Protein AF-M7NF66-F1 (afdb_monomer_lite)

Structure (mmCIF, N/CA/C/O backbone):
data_AF-M7NF66-F1
#
_entry.id   AF-M7NF66-F1
#
loop_
_atom_site.group_PDB
_atom_site.id
_atom_site.type_symbol
_atom_site.label_atom_id
_atom_site.label_alt_id
_atom_site.label_comp_id
_atom_site.label_asym_id
_atom_site.label_entity_id
_atom_site.label_seq_id
_atom_site.pdbx_PDB_ins_code
_atom_site.Cartn_x
_atom_site.Cartn_y
_atom_site.Cartn_z
_atom_site.occupancy
_atom_site.B_iso_or_equiv
_atom_site.auth_seq_id
_atom_site.auth_comp_id
_atom_site.auth_asym_id
_atom_site.auth_atom_id
_atom_site.pdbx_PDB_model_num
ATOM 1 N N . MET A 1 1 ? 6.502 21.151 -42.563 1.00 39.19 1 MET A N 1
ATOM 2 C CA . MET A 1 1 ? 5.495 22.212 -42.809 1.00 39.19 1 MET A CA 1
ATOM 3 C C . MET A 1 1 ? 4.446 22.170 -41.703 1.00 39.19 1 MET A C 1
ATOM 5 O O . MET A 1 1 ? 3.907 21.103 -41.454 1.00 39.19 1 MET A O 1
ATOM 9 N N . ARG A 1 2 ? 4.183 23.285 -41.003 1.00 44.31 2 ARG A N 1
ATOM 10 C CA . ARG A 1 2 ? 3.124 23.370 -39.978 1.00 44.31 2 ARG A CA 1
ATOM 11 C C . ARG A 1 2 ? 1.821 23.833 -40.642 1.00 44.31 2 ARG A C 1
ATOM 13 O O . ARG A 1 2 ? 1.704 24.994 -41.019 1.00 44.31 2 ARG A O 1
ATOM 20 N N . LEU A 1 3 ? 0.862 22.923 -40.807 1.00 56.25 3 LEU A N 1
ATOM 21 C CA . LEU A 1 3 ? -0.471 23.213 -41.345 1.00 56.25 3 LEU A CA 1
ATOM 22 C C . LEU A 1 3 ? -1.332 23.880 -40.262 1.00 56.25 3 LEU A C 1
ATOM 24 O O . LEU A 1 3 ? -1.888 23.214 -39.393 1.00 56.25 3 LEU A O 1
ATOM 28 N N . ARG A 1 4 ? -1.449 25.210 -40.306 1.00 57.62 4 ARG A N 1
ATOM 29 C CA . ARG A 1 4 ? -2.449 25.946 -39.520 1.00 57.62 4 ARG A CA 1
ATOM 30 C C . ARG A 1 4 ? -3.809 25.822 -40.213 1.00 57.62 4 ARG A C 1
ATOM 32 O O . ARG A 1 4 ? -4.041 26.482 -41.224 1.00 57.62 4 ARG A O 1
ATOM 39 N N . LYS A 1 5 ? -4.707 24.985 -39.682 1.00 64.06 5 LYS A N 1
ATOM 40 C CA . LYS A 1 5 ? -6.117 24.952 -40.110 1.00 64.06 5 LYS A CA 1
ATOM 41 C C . LYS A 1 5 ? -6.783 26.280 -39.732 1.00 64.06 5 LYS A C 1
ATOM 43 O O . LYS A 1 5 ? -6.800 26.651 -38.562 1.00 64.06 5 LYS A O 1
ATOM 48 N N . LYS A 1 6 ? -7.314 27.001 -40.722 1.00 61.28 6 LYS A N 1
ATOM 49 C CA . LYS A 1 6 ? -8.168 28.177 -40.508 1.00 61.28 6 LYS A CA 1
ATOM 50 C C . LYS A 1 6 ? -9.606 27.685 -40.343 1.00 61.28 6 LYS A C 1
ATOM 52 O O . LYS A 1 6 ? -10.181 27.170 -41.297 1.00 61.28 6 LYS A O 1
ATOM 57 N N . TYR A 1 7 ? -10.169 27.813 -39.145 1.00 63.62 7 TYR A N 1
ATOM 58 C CA . TYR A 1 7 ? -11.588 27.537 -38.923 1.00 63.62 7 TYR A CA 1
ATOM 59 C C . TYR A 1 7 ? -12.422 28.669 -39.534 1.00 63.62 7 TYR A C 1
ATOM 61 O O . TYR A 1 7 ? -12.158 29.848 -39.298 1.00 63.62 7 TYR A O 1
ATOM 69 N N . SER A 1 8 ? -13.397 28.307 -40.369 1.00 70.56 8 SER A N 1
ATOM 70 C CA . SER A 1 8 ? -14.324 29.262 -40.983 1.00 70.56 8 SER A CA 1
ATOM 71 C C . SER A 1 8 ? -15.221 29.889 -39.913 1.00 70.56 8 SER A C 1
ATOM 73 O O . SER A 1 8 ? -15.636 29.206 -38.977 1.00 70.56 8 SER A O 1
ATOM 75 N N . ARG A 1 9 ? -15.571 31.174 -40.069 1.00 65.25 9 ARG A N 1
ATOM 76 C CA . ARG A 1 9 ? -16.460 31.907 -39.142 1.00 65.25 9 ARG A CA 1
ATOM 77 C C . ARG A 1 9 ? -17.800 31.185 -38.926 1.00 65.25 9 ARG A C 1
ATOM 79 O O . ARG A 1 9 ? -18.343 31.248 -37.830 1.00 65.25 9 ARG A O 1
ATOM 86 N N . GLY A 1 10 ? -18.281 30.433 -39.921 1.00 67.38 10 GLY A N 1
ATOM 87 C CA . GLY A 1 10 ? -19.488 29.606 -39.795 1.00 67.38 10 GLY A CA 1
ATOM 88 C C . GLY A 1 10 ? -19.329 28.402 -38.856 1.00 67.38 10 GLY A C 1
ATOM 89 O O . GLY A 1 1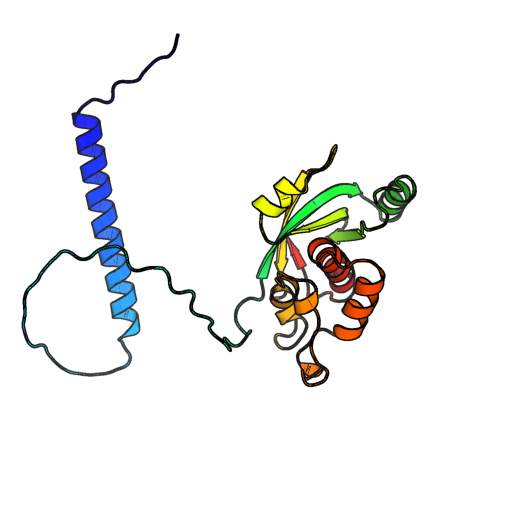0 ? -20.260 28.064 -38.135 1.00 67.38 10 GLY A O 1
ATOM 90 N N . ALA A 1 11 ? -18.140 27.795 -38.794 1.00 67.06 11 ALA A N 1
ATOM 91 C CA . ALA A 1 11 ? -17.866 26.689 -37.872 1.00 67.06 11 ALA A CA 1
ATOM 92 C C . ALA A 1 11 ? -17.828 27.171 -36.413 1.00 67.06 11 ALA A C 1
ATOM 94 O O . ALA A 1 11 ? -18.282 26.473 -35.512 1.00 67.06 11 ALA A O 1
ATOM 95 N N . ILE A 1 12 ? -17.339 28.395 -36.198 1.00 70.94 12 ILE A N 1
ATOM 96 C CA . ILE A 1 12 ? -17.321 29.045 -34.884 1.00 70.94 12 ILE A CA 1
ATOM 97 C C . ILE A 1 12 ? -18.751 29.389 -34.439 1.00 70.94 12 ILE A C 1
ATOM 99 O O . ILE A 1 12 ? -19.112 29.105 -33.303 1.00 70.94 12 ILE A O 1
ATOM 103 N N . ALA A 1 13 ? -19.591 29.911 -35.340 1.00 71.69 13 ALA A N 1
ATOM 104 C CA . ALA A 1 13 ? -20.995 30.205 -35.037 1.00 71.69 13 ALA A CA 1
ATOM 105 C C . ALA A 1 13 ? -21.803 28.941 -34.680 1.00 71.69 13 ALA A C 1
ATOM 107 O O . ALA A 1 13 ? -22.565 28.945 -33.717 1.00 71.69 13 ALA A O 1
ATOM 108 N N . MET A 1 14 ? -21.589 27.836 -35.403 1.00 71.19 14 MET A N 1
ATOM 109 C CA . MET A 1 14 ? -22.235 26.553 -35.096 1.00 71.19 14 MET A CA 1
ATOM 110 C C . MET A 1 14 ? -21.780 25.981 -33.748 1.00 71.19 14 MET A C 1
ATOM 112 O O . MET A 1 14 ? -22.606 25.478 -32.991 1.00 71.19 14 MET A O 1
ATOM 116 N N . ALA A 1 15 ? -20.490 26.100 -33.416 1.00 77.00 15 ALA A N 1
ATOM 117 C CA . ALA A 1 15 ? -19.969 25.677 -32.117 1.00 77.00 15 ALA A CA 1
ATOM 118 C C . ALA A 1 15 ? -20.559 26.506 -30.962 1.00 77.00 15 ALA A C 1
ATOM 120 O O . ALA A 1 15 ? -20.918 25.945 -29.929 1.00 77.00 15 ALA A O 1
ATOM 121 N N . MET A 1 16 ? -20.729 27.819 -31.155 1.00 77.00 16 MET A N 1
ATOM 122 C CA . MET A 1 16 ? -21.372 28.701 -30.173 1.00 77.00 16 MET A CA 1
ATOM 123 C C . MET A 1 16 ? -22.851 28.353 -29.966 1.00 77.00 16 MET A C 1
ATOM 125 O O . MET A 1 16 ? -23.303 28.268 -28.827 1.00 77.00 16 MET A O 1
ATOM 129 N N . MET A 1 17 ? -23.595 28.083 -31.043 1.00 79.38 17 MET A N 1
ATOM 130 C CA . MET A 1 17 ? -25.003 27.682 -30.954 1.00 79.38 17 MET A CA 1
ATOM 131 C C . MET A 1 17 ? -25.173 26.335 -30.237 1.00 79.38 17 MET A C 1
ATOM 133 O O . MET A 1 17 ? -26.080 26.175 -29.423 1.00 79.38 17 MET A O 1
ATOM 137 N N . HIS A 1 18 ? -24.275 25.380 -30.492 1.00 68.56 18 HIS A N 1
ATOM 138 C CA . HIS A 1 18 ? -24.302 24.082 -29.819 1.00 68.56 18 HIS A CA 1
ATOM 139 C C . HIS A 1 18 ? -23.944 24.197 -28.329 1.00 68.56 18 HIS A C 1
ATOM 141 O O . HIS A 1 18 ? -24.599 23.580 -27.492 1.00 68.56 18 HIS A O 1
ATOM 147 N N . GLY A 1 19 ? -22.956 25.033 -27.989 1.00 71.50 19 GLY A N 1
ATOM 148 C CA . GLY A 1 19 ? -22.614 25.340 -26.598 1.00 71.50 19 GLY A CA 1
ATOM 149 C C . GLY A 1 19 ? -23.766 26.003 -25.839 1.00 71.50 19 GLY A C 1
ATOM 150 O O . GLY A 1 19 ? -24.027 25.646 -24.695 1.00 71.50 19 GLY A O 1
ATOM 151 N N . PHE A 1 20 ? -24.508 26.903 -26.490 1.00 80.81 20 PHE A N 1
ATOM 152 C CA . PHE A 1 20 ? -25.684 27.550 -25.904 1.00 80.81 20 PHE A CA 1
ATOM 153 C C . PHE A 1 20 ? -26.825 26.560 -25.617 1.00 80.81 20 PHE A C 1
ATOM 155 O O . PHE A 1 20 ? -27.383 26.574 -24.522 1.00 80.81 20 PHE A O 1
ATOM 162 N N . LEU A 1 21 ? -27.133 25.653 -26.553 1.00 78.56 21 LEU A N 1
ATOM 163 C CA . LEU A 1 21 ? -28.163 24.623 -26.351 1.00 78.56 21 LEU A CA 1
ATOM 164 C C . LEU A 1 21 ? -27.797 23.644 -25.225 1.00 78.56 21 LEU A C 1
ATOM 166 O O . LEU A 1 21 ? -28.646 23.317 -24.397 1.00 78.56 21 LEU A O 1
ATOM 170 N N . MET A 1 22 ? -26.531 23.220 -25.155 1.00 79.56 22 MET A N 1
ATOM 171 C CA . MET A 1 22 ? -26.034 22.380 -24.058 1.00 79.56 22 MET A CA 1
ATOM 172 C C . MET A 1 22 ? -26.067 23.118 -22.711 1.00 79.56 22 MET A C 1
ATOM 174 O O . MET A 1 22 ? -26.419 22.521 -21.697 1.00 79.56 22 MET A O 1
ATOM 178 N N . GLY A 1 23 ? -25.765 24.421 -22.702 1.00 75.25 23 GLY A N 1
ATOM 179 C CA . GLY A 1 23 ? -25.857 25.268 -21.511 1.00 75.25 23 GLY A CA 1
ATOM 180 C C . GLY A 1 23 ? -27.283 25.381 -20.966 1.00 75.25 23 GLY A C 1
ATOM 181 O O . GLY A 1 23 ? -27.487 25.195 -19.769 1.00 75.25 23 GLY A O 1
ATOM 182 N N . ILE A 1 24 ? -28.279 25.597 -21.836 1.00 82.81 24 ILE A N 1
ATOM 183 C CA . ILE A 1 24 ? -29.699 25.598 -21.435 1.00 82.81 24 ILE A CA 1
ATOM 184 C C . ILE A 1 24 ? -30.091 24.240 -20.841 1.00 82.81 24 ILE A C 1
ATOM 186 O O . ILE A 1 24 ? -30.730 24.196 -19.792 1.00 82.81 24 ILE A O 1
ATOM 190 N N . GLY A 1 25 ? -29.674 23.137 -21.472 1.00 79.12 25 GLY A N 1
ATOM 191 C CA . GLY A 1 25 ? -29.924 21.791 -20.951 1.00 79.12 25 GLY A CA 1
ATOM 192 C C . GLY A 1 25 ? -29.352 21.584 -19.546 1.00 79.12 25 GLY A C 1
ATOM 193 O O . GLY A 1 25 ? -30.040 21.047 -18.682 1.00 79.12 25 GLY A O 1
ATOM 194 N N . GLY A 1 26 ? -28.132 22.065 -19.292 1.00 77.94 26 GLY A N 1
ATOM 195 C CA . GLY A 1 26 ? -27.493 21.987 -17.976 1.00 77.94 26 GLY A CA 1
ATOM 196 C C . GLY A 1 26 ? -28.210 22.799 -16.893 1.00 77.94 26 GLY A C 1
ATOM 197 O O . GLY A 1 26 ? -28.408 22.293 -15.792 1.00 77.94 26 GLY A O 1
ATOM 198 N N . VAL A 1 27 ? -28.652 24.024 -17.205 1.00 78.75 27 VAL A N 1
ATOM 199 C CA . VAL A 1 27 ? -29.389 24.876 -16.251 1.00 78.75 27 VAL A CA 1
ATOM 200 C C . VAL A 1 27 ? -30.767 24.295 -15.934 1.00 78.75 27 VAL A C 1
ATOM 202 O O . VAL A 1 27 ? -31.171 24.304 -14.775 1.00 78.75 27 VAL A O 1
ATOM 205 N N . LEU A 1 28 ? -31.471 23.738 -16.925 1.00 81.00 28 LEU A N 1
ATOM 206 C CA . LEU A 1 28 ? -32.755 23.068 -16.695 1.00 81.00 28 LEU A CA 1
ATOM 207 C C . LEU A 1 28 ? -32.596 21.788 -15.865 1.00 81.00 28 LEU A C 1
ATOM 209 O O . LEU A 1 28 ? -33.399 21.550 -14.969 1.00 81.00 28 LEU A O 1
ATOM 213 N N . LEU A 1 29 ? -31.554 20.988 -16.121 1.00 78.50 29 LEU A N 1
ATOM 214 C CA . LEU A 1 29 ? -31.262 19.787 -15.335 1.00 78.50 29 LEU A CA 1
ATOM 215 C C . LEU A 1 29 ? -30.932 20.142 -13.878 1.00 78.50 29 LEU A C 1
ATOM 217 O O . LEU A 1 29 ? -31.446 19.516 -12.958 1.00 78.50 29 LEU A O 1
ATOM 221 N N . PHE A 1 30 ? -30.107 21.170 -13.667 1.00 75.00 30 PHE A N 1
ATOM 222 C CA . PHE A 1 30 ? -29.763 21.645 -12.330 1.00 75.00 30 PHE A CA 1
ATOM 223 C C . PHE A 1 30 ? -30.981 22.234 -11.606 1.00 75.00 30 PHE A C 1
ATOM 225 O O . PHE A 1 30 ? -31.216 21.908 -10.448 1.00 75.00 30 PHE A O 1
ATOM 232 N N . GLY A 1 31 ? -31.802 23.028 -12.302 1.00 71.69 31 GLY A N 1
ATOM 233 C CA . GLY A 1 31 ? -33.065 23.538 -11.767 1.00 71.69 31 GLY A CA 1
ATOM 234 C C . GLY A 1 31 ? -34.035 22.421 -11.377 1.00 71.69 31 GLY A C 1
ATOM 235 O O . GLY A 1 31 ? -34.681 22.516 -10.340 1.00 71.69 31 GLY A O 1
ATOM 236 N N . PHE A 1 32 ? -34.089 21.333 -12.152 1.00 72.44 32 PHE A N 1
ATOM 237 C CA . PHE A 1 32 ? -34.903 20.164 -11.820 1.00 72.44 32 PHE A CA 1
ATOM 238 C C . PHE A 1 32 ? -34.397 19.440 -10.566 1.00 72.44 32 PHE A C 1
ATOM 240 O O . PHE A 1 32 ? -35.209 19.043 -9.738 1.00 72.44 32 PHE A O 1
ATOM 247 N N . ILE A 1 33 ? -33.078 19.298 -10.398 1.00 73.69 33 ILE A N 1
ATOM 248 C CA . ILE A 1 33 ? -32.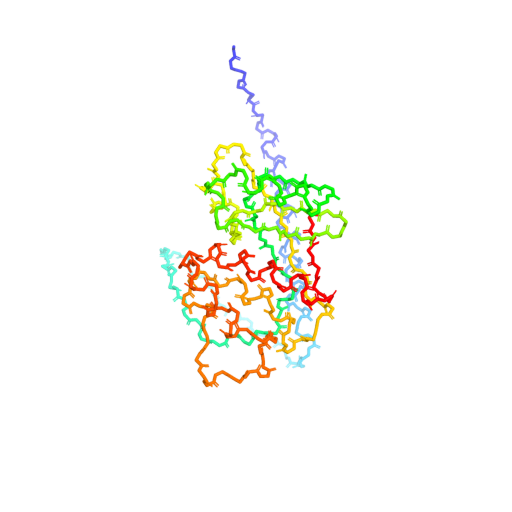483 18.698 -9.193 1.00 73.69 33 ILE A CA 1
ATOM 249 C C . ILE A 1 33 ? -32.813 19.550 -7.960 1.00 73.69 33 ILE A C 1
ATOM 251 O O . ILE A 1 33 ? -33.322 19.014 -6.985 1.00 73.69 33 ILE A O 1
ATOM 255 N N . VAL A 1 34 ? -32.631 20.873 -8.042 1.00 73.44 34 VAL A N 1
ATOM 256 C CA . VAL A 1 34 ? -32.946 21.79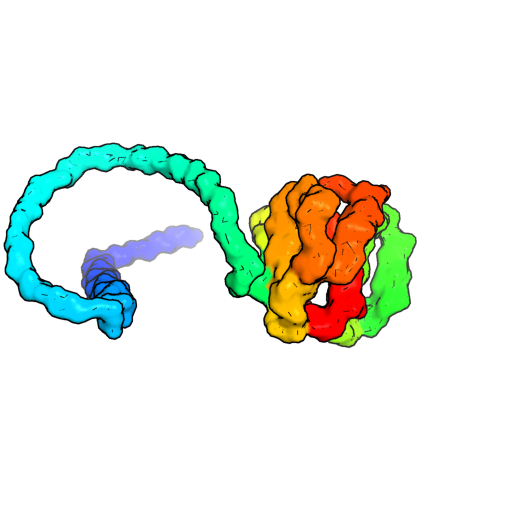6 -6.937 1.00 73.44 34 VAL A CA 1
ATOM 257 C C . VAL A 1 34 ? -34.441 21.788 -6.595 1.00 73.44 34 VAL A C 1
ATOM 259 O O . VAL A 1 34 ? -34.787 21.740 -5.424 1.00 73.44 34 VAL A O 1
ATOM 262 N N . MET A 1 35 ? -35.338 21.776 -7.589 1.00 66.00 35 MET A N 1
ATOM 263 C CA . MET A 1 35 ? -36.785 21.691 -7.330 1.00 66.00 35 MET A CA 1
ATOM 264 C C . MET A 1 35 ? -37.233 20.319 -6.802 1.00 66.00 35 MET A C 1
ATOM 266 O O . MET A 1 35 ? -38.237 20.249 -6.100 1.00 66.00 35 MET A O 1
ATOM 270 N N . SER A 1 36 ? -36.518 19.236 -7.125 1.00 61.12 36 SER A N 1
ATOM 271 C CA . SER A 1 36 ? -36.874 17.879 -6.675 1.00 61.12 36 SER A CA 1
ATOM 272 C C . SER A 1 36 ? -36.504 17.614 -5.211 1.00 61.12 36 SER A C 1
ATOM 274 O O . SER A 1 36 ? -37.082 16.719 -4.598 1.00 61.12 36 SER A O 1
ATOM 276 N N . ASP A 1 37 ? -35.574 18.386 -4.640 1.00 55.62 37 ASP A N 1
ATOM 277 C CA . ASP A 1 37 ? -35.225 18.317 -3.214 1.00 55.62 37 ASP A CA 1
ATOM 278 C C . ASP A 1 37 ? -36.229 19.072 -2.309 1.00 55.62 37 ASP A C 1
ATOM 280 O O . ASP A 1 37 ? -36.243 18.852 -1.097 1.00 55.62 37 ASP A O 1
ATOM 284 N N . ASP A 1 38 ? -37.127 19.890 -2.879 1.00 51.75 38 ASP A N 1
ATOM 285 C CA . ASP A 1 38 ? -38.122 20.692 -2.140 1.00 51.75 38 ASP A CA 1
ATOM 286 C C . ASP A 1 38 ? -39.519 20.037 -2.013 1.00 51.75 38 ASP A C 1
ATOM 288 O O . ASP A 1 38 ? -40.398 20.561 -1.325 1.00 51.75 38 ASP A O 1
ATOM 292 N N . GLU A 1 39 ? -39.750 18.832 -2.558 1.00 46.34 39 GLU A N 1
ATOM 293 C CA . GLU A 1 39 ? -41.017 18.085 -2.375 1.00 46.34 39 GLU A CA 1
ATOM 294 C C . GLU A 1 39 ? -41.154 17.428 -0.980 1.00 46.34 39 GLU A C 1
ATOM 296 O O . GLU A 1 39 ? -41.730 16.349 -0.796 1.00 46.34 39 GLU A O 1
ATOM 301 N N . LYS A 1 40 ? -40.658 18.114 0.056 1.00 43.94 40 LYS A N 1
ATOM 302 C CA . LYS A 1 40 ? -40.995 17.826 1.450 1.00 43.94 40 LYS A CA 1
ATOM 303 C C . LYS A 1 40 ? -41.082 19.067 2.343 1.00 43.94 40 LYS A C 1
ATOM 305 O O . LYS A 1 40 ? -40.717 18.999 3.510 1.00 43.94 40 LYS A O 1
ATOM 310 N N . SER A 1 41 ? -41.679 20.154 1.865 1.00 34.53 41 SER A N 1
ATOM 311 C CA . SER A 1 41 ? -42.404 21.088 2.741 1.00 34.53 41 SER A CA 1
ATOM 312 C C . SER A 1 41 ? -43.434 21.890 1.954 1.00 34.53 41 SER A C 1
ATOM 314 O O . SER A 1 41 ? -43.194 22.289 0.823 1.00 34.53 41 SER A O 1
ATOM 316 N N . GLY A 1 42 ? -44.628 22.038 2.526 1.00 32.16 42 GLY A N 1
ATOM 317 C CA . GLY A 1 42 ? -45.778 22.620 1.849 1.00 32.16 42 GLY A CA 1
ATOM 318 C C . GLY A 1 42 ? -45.768 24.147 1.778 1.00 32.16 42 GLY A C 1
ATOM 319 O O . GLY A 1 42 ? -45.145 24.801 2.601 1.00 32.16 42 GLY A O 1
ATOM 320 N N . ALA A 1 43 ? -46.561 24.630 0.815 1.00 35.25 43 ALA A N 1
ATOM 321 C CA . ALA A 1 43 ? -47.269 25.912 0.733 1.00 35.25 43 ALA A CA 1
ATOM 322 C C . ALA A 1 43 ? -46.485 27.211 1.013 1.00 35.25 43 ALA A C 1
ATOM 324 O O . ALA A 1 43 ? -46.213 27.527 2.161 1.00 35.25 43 ALA A O 1
ATOM 325 N N . GLU A 1 44 ? -46.278 28.034 -0.023 1.00 32.84 44 GLU A N 1
ATOM 326 C CA . GLU A 1 44 ? -46.982 29.317 -0.244 1.00 32.84 44 GLU A CA 1
ATOM 327 C C . GLU A 1 44 ? -46.498 29.999 -1.545 1.00 32.84 44 GLU A C 1
ATOM 329 O O . GLU A 1 44 ? -45.401 29.747 -2.040 1.00 32.84 44 GLU A O 1
ATOM 334 N N . GLU A 1 45 ? -47.387 30.796 -2.142 1.00 37.53 45 GLU A N 1
ATOM 335 C CA . GLU A 1 45 ? -47.252 31.530 -3.412 1.00 37.53 45 GLU A CA 1
ATOM 336 C C . GLU A 1 45 ? -46.360 32.803 -3.302 1.00 37.53 45 GLU A C 1
ATOM 338 O O . GLU A 1 45 ? -45.950 33.175 -2.203 1.00 37.53 45 GLU A O 1
ATOM 343 N N . PRO A 1 46 ? -46.025 33.470 -4.433 1.00 48.34 46 PRO A N 1
ATOM 344 C CA . PRO A 1 46 ? -44.826 34.296 -4.603 1.00 48.34 46 PRO A CA 1
ATOM 345 C C . PRO A 1 46 ? -45.044 35.804 -4.384 1.00 48.34 46 PRO A C 1
ATOM 347 O O . PRO A 1 46 ? -46.101 36.336 -4.710 1.00 48.34 46 PRO A O 1
ATOM 350 N N . GLU A 1 47 ? -43.984 36.532 -4.013 1.00 33.09 47 GLU A N 1
ATOM 351 C CA . GLU A 1 47 ? -43.877 37.976 -4.280 1.00 33.09 47 GLU A CA 1
ATOM 352 C C . GLU A 1 47 ? -42.504 38.375 -4.850 1.00 33.09 47 GLU A C 1
ATOM 354 O O . GLU A 1 47 ? -41.460 38.283 -4.214 1.00 33.09 47 GLU A O 1
ATOM 359 N N . SER A 1 48 ? -42.561 38.787 -6.119 1.00 35.72 48 SER A N 1
ATOM 360 C CA . SER A 1 48 ? -41.993 40.005 -6.710 1.00 35.72 48 SER A CA 1
ATOM 361 C C . SER A 1 48 ? -40.743 40.659 -6.089 1.00 35.72 48 SER A C 1
ATOM 363 O O . SER A 1 48 ? -40.834 41.372 -5.099 1.00 35.72 48 SER A O 1
ATOM 365 N N . GLY A 1 49 ? -39.653 40.619 -6.869 1.00 29.55 49 GLY A N 1
ATOM 366 C CA . GLY A 1 49 ? -38.938 41.817 -7.342 1.00 29.55 49 GLY A CA 1
ATOM 367 C C . GLY A 1 49 ? -37.906 42.472 -6.417 1.00 29.55 49 GLY A C 1
ATOM 368 O O . GLY A 1 49 ? -38.276 43.028 -5.401 1.00 29.55 49 GLY A O 1
ATOM 369 N N . GLU A 1 50 ? -36.638 42.530 -6.848 1.00 29.67 50 GLU A N 1
ATOM 370 C CA . GLU A 1 50 ? -35.887 43.791 -7.028 1.00 29.67 50 GLU A CA 1
ATOM 371 C C . GLU A 1 50 ? -34.544 43.534 -7.757 1.00 29.67 50 GLU A C 1
ATOM 373 O O . GLU A 1 50 ? -34.025 42.422 -7.811 1.00 29.67 50 GLU A O 1
ATOM 378 N N . THR A 1 51 ? -34.025 44.572 -8.403 1.00 32.66 51 THR A N 1
ATOM 379 C CA . THR A 1 51 ? -33.002 44.605 -9.456 1.00 32.66 51 THR A CA 1
ATOM 380 C C . THR A 1 51 ? -31.542 44.739 -8.967 1.00 32.66 51 THR A C 1
ATOM 382 O O . THR A 1 51 ? -31.272 45.576 -8.119 1.00 32.66 51 THR A O 1
ATOM 385 N N . VAL A 1 52 ? -30.622 43.970 -9.586 1.00 36.22 52 VAL A N 1
ATOM 386 C CA . VAL A 1 52 ? -29.250 44.265 -10.128 1.00 36.22 52 VAL A CA 1
ATOM 387 C C . VAL A 1 52 ? -28.424 45.413 -9.474 1.00 36.22 52 VAL A C 1
ATOM 389 O O . VAL A 1 52 ? -28.909 46.542 -9.450 1.00 36.22 52 VAL A O 1
ATOM 392 N N . PRO A 1 53 ? -27.137 45.211 -9.074 1.00 37.81 53 PRO A N 1
ATOM 393 C CA . PRO A 1 53 ? -26.024 45.465 -10.013 1.00 37.81 53 PRO A CA 1
ATOM 394 C C . PRO A 1 53 ? -24.764 44.582 -9.915 1.00 37.81 53 PRO A C 1
ATOM 396 O O . PRO A 1 53 ? -24.432 43.991 -8.893 1.00 37.81 53 PRO A O 1
ATOM 399 N N . ALA A 1 54 ? -24.074 44.544 -11.059 1.00 34.88 54 ALA A N 1
ATOM 400 C CA . ALA A 1 54 ? -22.769 43.952 -11.318 1.00 34.88 54 ALA A CA 1
ATOM 401 C C . ALA A 1 54 ? -21.596 44.765 -10.721 1.00 34.88 54 ALA A C 1
ATOM 403 O O . ALA A 1 54 ? -21.753 45.946 -10.417 1.00 34.88 54 ALA A O 1
ATOM 404 N N . ASP A 1 55 ? -20.433 44.101 -10.686 1.00 36.38 55 ASP A N 1
ATOM 405 C CA . ASP A 1 55 ? -19.070 44.529 -10.308 1.00 36.38 55 ASP A CA 1
ATOM 406 C C . ASP A 1 55 ? -18.673 44.464 -8.818 1.00 36.38 55 ASP A C 1
ATOM 408 O O . ASP A 1 55 ? -18.916 45.381 -8.038 1.00 36.38 55 ASP A O 1
ATOM 412 N N . ALA A 1 56 ? -17.951 43.390 -8.458 1.00 32.53 56 ALA A N 1
ATOM 413 C CA . ALA A 1 56 ? -16.897 43.395 -7.438 1.00 32.53 56 ALA A CA 1
ATOM 414 C C . ALA A 1 56 ? -15.911 42.220 -7.659 1.00 32.53 56 ALA A C 1
ATOM 416 O O . ALA A 1 56 ? -16.312 41.100 -7.964 1.00 32.53 56 ALA A O 1
ATOM 417 N N . GLU A 1 57 ? -14.622 42.535 -7.513 1.00 33.69 57 GLU A N 1
ATOM 418 C CA . GLU A 1 57 ? -13.388 41.732 -7.607 1.00 33.69 57 GLU A CA 1
ATOM 419 C C . GLU A 1 57 ? -13.376 40.330 -6.945 1.00 33.69 57 GLU A C 1
ATOM 421 O O . GLU A 1 57 ? -14.220 40.023 -6.102 1.00 33.69 57 GLU A O 1
ATOM 426 N N . PRO A 1 58 ? -12.392 39.460 -7.286 1.00 36.03 58 PRO A N 1
ATOM 427 C CA . PRO A 1 58 ? -12.376 38.067 -6.855 1.00 36.03 58 PRO A CA 1
ATOM 428 C C . PRO A 1 58 ? -12.099 37.978 -5.352 1.00 36.03 58 PRO A C 1
ATOM 430 O O . PRO A 1 58 ? -10.999 38.268 -4.874 1.00 36.03 58 PRO A O 1
ATOM 433 N N . ALA A 1 59 ? -13.108 37.553 -4.596 1.00 31.03 59 ALA A N 1
ATOM 434 C CA . ALA A 1 59 ? -12.940 37.208 -3.198 1.00 31.03 59 ALA A CA 1
ATOM 435 C C . ALA A 1 59 ? -12.052 35.961 -3.083 1.00 31.03 59 ALA A C 1
ATOM 437 O O . ALA A 1 59 ? -12.331 34.910 -3.658 1.00 31.03 59 ALA A O 1
ATOM 438 N N . LYS A 1 60 ? -10.962 36.138 -2.335 1.00 30.67 60 LYS A N 1
ATOM 439 C CA . LYS A 1 60 ? -10.065 35.113 -1.804 1.00 30.67 60 LYS A CA 1
ATOM 440 C C . LYS A 1 60 ? -10.840 33.864 -1.377 1.00 30.67 60 LYS A C 1
ATOM 442 O O . LYS A 1 60 ? -11.778 33.963 -0.591 1.00 30.67 60 LYS A O 1
ATOM 447 N N . GLU A 1 61 ? -10.376 32.700 -1.826 1.00 32.78 61 GLU A N 1
ATOM 448 C CA . GLU A 1 61 ? -10.689 31.424 -1.187 1.00 32.78 61 GLU A CA 1
ATOM 449 C C . GLU A 1 61 ? -10.172 31.467 0.256 1.00 32.78 61 GLU A C 1
ATOM 451 O O . GLU A 1 61 ? -8.992 31.255 0.542 1.00 32.78 61 GLU A O 1
ATOM 456 N N . GLU A 1 62 ? -11.066 31.789 1.185 1.00 29.72 62 GLU A N 1
ATOM 457 C CA . GLU A 1 62 ? -10.892 31.427 2.579 1.00 29.72 62 GLU A CA 1
ATOM 458 C C . GLU A 1 62 ? -11.061 29.913 2.687 1.00 29.72 62 GLU A C 1
ATOM 460 O O . GLU A 1 62 ? -12.151 29.361 2.524 1.00 29.72 62 GLU A O 1
ATOM 465 N N . ALA A 1 63 ? -9.945 29.241 2.960 1.00 38.56 63 ALA A N 1
ATOM 466 C CA . ALA A 1 63 ? -9.915 27.864 3.406 1.00 38.56 63 ALA A CA 1
ATOM 467 C C . ALA A 1 63 ? -10.786 27.718 4.665 1.00 38.56 63 ALA A C 1
ATOM 469 O O . ALA A 1 63 ? -10.360 28.031 5.780 1.00 38.56 63 ALA A O 1
ATOM 470 N N . LYS A 1 64 ? -12.012 27.214 4.498 1.00 29.41 64 LYS A N 1
ATOM 471 C CA . LYS A 1 64 ? -12.801 26.708 5.619 1.00 29.41 64 LYS A CA 1
ATOM 472 C C . LYS A 1 64 ? -12.153 25.424 6.131 1.00 29.41 64 LYS A C 1
ATOM 474 O O . LYS A 1 64 ? -12.341 24.345 5.579 1.00 29.41 64 LYS A O 1
ATOM 479 N N . LYS A 1 65 ? -11.422 25.565 7.240 1.00 39.88 65 LYS A N 1
ATOM 480 C CA . LYS A 1 65 ? -11.343 24.535 8.281 1.00 39.88 65 LYS A CA 1
ATOM 481 C C . LYS A 1 65 ? -12.775 24.174 8.686 1.00 39.88 65 LYS A C 1
ATOM 483 O O . LYS A 1 65 ? -13.447 24.976 9.328 1.00 39.88 65 LYS A O 1
ATOM 488 N N . GLY A 1 66 ? -13.222 22.991 8.286 1.00 28.30 66 GLY A N 1
ATOM 489 C CA . GLY A 1 66 ? -14.385 22.322 8.851 1.00 28.30 66 GLY A CA 1
ATOM 490 C C . GLY A 1 66 ? -13.904 21.180 9.732 1.00 28.30 66 GLY A C 1
ATOM 491 O O . GLY A 1 66 ? -13.448 20.157 9.231 1.00 28.30 66 GLY A O 1
ATOM 492 N N . GLU A 1 67 ? -13.950 21.389 11.044 1.00 38.47 67 GLU A N 1
ATOM 493 C CA . GLU A 1 67 ? -13.976 20.309 12.022 1.00 38.47 67 GLU A CA 1
ATOM 494 C C . GLU A 1 67 ? -15.248 19.477 11.808 1.00 38.47 67 GLU A C 1
ATOM 496 O O . GLU A 1 67 ? -16.335 20.034 11.677 1.00 38.47 67 GLU A O 1
ATOM 501 N N . GLY A 1 68 ? -15.106 18.150 11.823 1.00 41.34 68 GLY A N 1
ATOM 502 C CA . GLY A 1 68 ? -16.205 17.235 12.130 1.00 41.34 68 GLY A CA 1
ATOM 503 C C . GLY A 1 68 ? -17.243 17.014 11.031 1.00 41.34 68 GLY A C 1
ATOM 504 O O . GLY A 1 68 ? -18.427 17.212 11.277 1.00 41.34 68 GLY A O 1
ATOM 505 N N . GLU A 1 69 ? -16.832 16.517 9.864 1.00 31.55 69 GLU A N 1
ATOM 506 C CA . GLU A 1 69 ? -17.738 15.715 9.032 1.00 31.55 69 GLU A CA 1
ATOM 507 C C . GLU A 1 69 ? -17.581 14.242 9.430 1.00 31.55 69 GLU A C 1
ATOM 509 O O . GLU A 1 69 ? -16.490 13.669 9.375 1.00 31.55 69 GLU A O 1
ATOM 514 N N . GLU A 1 70 ? -18.668 13.644 9.912 1.00 34.53 70 GLU A N 1
ATOM 515 C CA . GLU A 1 70 ? -18.735 12.242 10.309 1.00 34.53 70 GLU A CA 1
ATOM 516 C C . GLU A 1 70 ? -18.286 11.331 9.155 1.00 34.53 70 GLU A C 1
ATOM 518 O O . GLU A 1 70 ? -18.872 11.306 8.073 1.00 34.53 70 GLU A O 1
ATOM 523 N N . ALA A 1 71 ? -17.236 10.544 9.398 1.00 41.44 71 ALA A N 1
ATOM 524 C CA . ALA A 1 71 ? -16.673 9.577 8.463 1.00 41.44 71 ALA A CA 1
ATOM 525 C C . ALA A 1 71 ? -17.594 8.354 8.262 1.00 41.44 71 ALA A C 1
ATOM 527 O O . ALA A 1 71 ? -17.259 7.238 8.661 1.00 41.44 71 ALA A O 1
ATOM 528 N N . THR A 1 72 ? -18.758 8.549 7.640 1.00 41.81 72 THR A N 1
ATOM 529 C CA . THR A 1 72 ? -19.670 7.461 7.236 1.00 41.81 72 THR A CA 1
ATOM 530 C C . THR A 1 72 ? -19.855 7.335 5.718 1.00 41.81 72 THR A C 1
ATOM 532 O O . THR A 1 72 ? -20.524 6.408 5.266 1.00 41.81 72 THR A O 1
ATOM 535 N N . GLY A 1 73 ? -19.218 8.186 4.905 1.00 53.78 73 GLY A N 1
ATOM 536 C CA . GLY A 1 73 ? -19.523 8.272 3.470 1.00 53.78 73 GLY A CA 1
ATOM 537 C C . GLY A 1 73 ? -18.705 7.388 2.523 1.00 53.78 73 GLY A C 1
ATOM 538 O O . GLY A 1 73 ? -19.279 6.778 1.623 1.00 53.78 73 GLY A O 1
ATOM 539 N N . ASN A 1 74 ? -17.376 7.305 2.675 1.00 71.25 74 ASN A N 1
ATOM 540 C CA . ASN A 1 74 ? -16.545 6.782 1.587 1.00 71.25 74 ASN A CA 1
ATOM 541 C C . ASN A 1 74 ? -15.840 5.453 1.901 1.00 71.25 74 ASN A C 1
ATOM 543 O O . ASN A 1 74 ? -14.749 5.421 2.464 1.00 71.25 74 ASN A O 1
ATOM 547 N N . ARG A 1 75 ? -16.458 4.341 1.487 1.00 89.81 75 ARG A N 1
ATOM 548 C CA . ARG A 1 75 ? -15.887 2.983 1.602 1.00 89.81 75 ARG A CA 1
ATOM 549 C C . ARG A 1 75 ? -15.079 2.558 0.374 1.00 89.81 75 ARG A C 1
ATOM 551 O O . ARG A 1 75 ? -14.739 1.383 0.257 1.00 89.81 75 ARG A O 1
ATOM 558 N N . LYS A 1 76 ? -14.791 3.487 -0.543 1.00 94.56 76 LYS A N 1
ATOM 559 C CA . LYS A 1 76 ? -13.993 3.249 -1.748 1.00 94.56 76 LYS A CA 1
ATOM 560 C C . LYS A 1 76 ? -13.053 4.421 -2.014 1.00 94.56 76 LYS A C 1
ATOM 562 O O . LYS A 1 76 ? -13.499 5.530 -2.274 1.00 94.56 76 LYS A O 1
ATOM 567 N N . SER A 1 77 ? -11.750 4.175 -2.033 1.00 95.94 77 SER A N 1
ATOM 568 C CA . SER A 1 77 ? -10.770 5.229 -2.332 1.00 95.94 77 SER A CA 1
ATOM 569 C C . SER A 1 77 ? -9.802 4.777 -3.413 1.00 95.94 77 SER A C 1
ATOM 571 O O . SER A 1 77 ? -9.334 3.637 -3.396 1.00 95.94 77 SER A O 1
ATOM 573 N N . MET A 1 78 ? -9.513 5.675 -4.355 1.00 97.44 78 MET A N 1
ATOM 574 C CA . MET A 1 78 ? -8.487 5.476 -5.376 1.00 97.44 78 MET A CA 1
ATOM 575 C C . MET A 1 78 ? -7.119 5.901 -4.840 1.00 97.44 78 MET A C 1
ATOM 577 O O . MET A 1 78 ? -7.004 6.886 -4.116 1.00 97.44 78 MET A O 1
ATOM 581 N N . PHE A 1 79 ? -6.093 5.156 -5.232 1.00 98.38 79 PHE A N 1
ATOM 582 C CA . PHE A 1 79 ? -4.701 5.369 -4.868 1.00 98.38 79 PHE A CA 1
ATOM 583 C C . PHE A 1 79 ? -3.788 5.034 -6.050 1.00 98.38 79 PHE A C 1
ATOM 585 O O . PHE A 1 79 ? -4.213 4.449 -7.050 1.00 98.38 79 PHE A O 1
ATOM 592 N N . PHE A 1 80 ? -2.510 5.381 -5.918 1.00 98.56 80 PHE A N 1
ATOM 593 C CA . PHE A 1 80 ? -1.518 5.238 -6.978 1.00 98.56 80 PHE A CA 1
ATOM 594 C C . PHE A 1 80 ? -0.252 4.578 -6.432 1.00 98.56 80 PHE A C 1
ATOM 596 O O . PHE A 1 80 ? 0.491 5.187 -5.666 1.00 98.56 80 PHE A O 1
ATOM 603 N N . ALA A 1 81 ? 0.004 3.326 -6.805 1.00 98.50 81 ALA A N 1
ATOM 604 C CA . ALA A 1 81 ? 1.186 2.591 -6.365 1.00 98.50 81 ALA A CA 1
ATOM 605 C C . ALA A 1 81 ? 2.381 2.813 -7.304 1.00 98.50 81 ALA A C 1
ATOM 607 O O . ALA A 1 81 ? 2.220 2.839 -8.525 1.00 98.50 81 ALA A O 1
ATOM 608 N N . ILE A 1 82 ? 3.589 2.896 -6.743 1.00 98.19 82 ILE A N 1
ATOM 609 C CA . ILE A 1 82 ? 4.844 2.807 -7.501 1.00 98.19 82 ILE A CA 1
ATOM 610 C C . ILE A 1 82 ? 5.208 1.332 -7.645 1.00 98.19 82 ILE A C 1
ATOM 612 O O . ILE A 1 82 ? 5.636 0.698 -6.679 1.00 98.19 82 ILE A O 1
ATOM 616 N N . GLN A 1 83 ? 5.010 0.777 -8.842 1.00 97.88 83 GLN A N 1
ATOM 617 C CA . GLN A 1 83 ? 5.140 -0.652 -9.107 1.00 97.88 83 GLN A CA 1
ATOM 618 C C . GLN A 1 83 ? 6.480 -1.018 -9.752 1.00 97.88 83 GLN A C 1
ATOM 620 O O . GLN A 1 83 ? 6.878 -0.434 -10.759 1.00 97.88 83 GLN A O 1
ATOM 625 N N . HIS A 1 84 ? 7.124 -2.044 -9.187 1.00 96.56 84 HIS A N 1
ATOM 626 C CA . HIS A 1 84 ? 8.394 -2.627 -9.645 1.00 96.56 84 HIS A CA 1
ATOM 627 C C . HIS A 1 84 ? 8.200 -3.925 -10.424 1.00 96.56 84 HIS A C 1
ATOM 629 O O . HIS A 1 84 ? 9.029 -4.300 -11.245 1.00 96.56 84 HIS A O 1
ATOM 635 N N . GLY A 1 85 ? 7.102 -4.637 -10.174 1.00 95.88 85 GLY A N 1
ATOM 636 C CA . GLY A 1 85 ? 6.850 -5.911 -10.828 1.00 95.88 85 GLY A CA 1
ATOM 637 C C . GLY A 1 85 ? 5.526 -6.543 -10.434 1.00 95.88 85 GLY A C 1
ATOM 638 O O . GLY A 1 85 ? 4.853 -6.111 -9.498 1.00 95.88 85 GLY A O 1
ATOM 639 N N . MET A 1 86 ? 5.165 -7.578 -11.184 1.00 96.88 86 MET A N 1
ATOM 640 C CA . MET A 1 86 ? 4.050 -8.476 -10.906 1.00 96.88 86 MET A CA 1
ATOM 641 C C . MET A 1 86 ? 4.552 -9.903 -11.105 1.00 96.88 86 MET A C 1
ATOM 643 O O . MET A 1 86 ? 5.153 -10.219 -12.131 1.00 96.88 86 MET A O 1
ATOM 647 N N . PHE A 1 87 ? 4.268 -10.760 -10.137 1.00 98.00 87 PHE A N 1
ATOM 648 C CA . PHE A 1 87 ? 4.739 -12.132 -10.081 1.00 98.00 87 PHE A CA 1
ATOM 649 C C . PHE A 1 87 ? 3.552 -13.087 -9.963 1.00 98.00 87 PHE A C 1
ATOM 651 O O . PHE A 1 87 ? 2.501 -12.750 -9.413 1.00 98.00 87 PHE A O 1
ATOM 658 N N . SER A 1 88 ? 3.722 -14.296 -10.492 1.00 97.00 88 SER A N 1
ATOM 659 C CA . SER A 1 88 ? 2.741 -15.380 -10.386 1.00 97.00 88 SER A CA 1
ATOM 660 C C . SER A 1 88 ? 2.860 -16.184 -9.088 1.00 97.00 88 SER A C 1
ATOM 662 O O . SER A 1 88 ? 1.990 -17.005 -8.815 1.00 97.00 88 SER A O 1
ATOM 664 N N . SER A 1 89 ? 3.916 -15.979 -8.297 1.00 97.38 89 SER A N 1
ATOM 665 C CA . SER A 1 89 ? 4.103 -16.621 -6.994 1.00 97.38 89 SER A CA 1
ATOM 666 C C . SER A 1 89 ? 4.762 -15.676 -5.992 1.00 97.38 89 SER A C 1
ATOM 668 O O . SER A 1 89 ? 5.523 -14.780 -6.368 1.00 97.38 89 SER A O 1
ATOM 670 N N . TYR A 1 90 ? 4.478 -15.913 -4.710 1.00 96.31 90 TYR A N 1
ATOM 671 C CA . TYR A 1 90 ? 5.093 -15.185 -3.605 1.00 96.31 90 TYR A CA 1
ATOM 672 C C . TYR A 1 90 ? 6.613 -15.392 -3.584 1.00 96.31 90 TYR A C 1
ATOM 674 O O . TYR A 1 90 ? 7.355 -14.418 -3.563 1.00 96.31 90 TYR A O 1
ATOM 682 N N . ASP A 1 91 ? 7.080 -16.637 -3.728 1.00 97.69 91 ASP A N 1
ATOM 683 C CA . ASP A 1 91 ? 8.513 -16.969 -3.717 1.00 97.69 91 ASP A CA 1
ATOM 684 C C . ASP A 1 91 ? 9.306 -16.226 -4.799 1.00 97.69 91 ASP A C 1
ATOM 686 O O . ASP A 1 91 ? 10.425 -15.777 -4.553 1.00 97.69 91 ASP A O 1
ATOM 690 N N . ALA A 1 92 ? 8.729 -16.049 -5.994 1.00 97.50 92 ALA A N 1
ATOM 691 C CA . ALA A 1 92 ? 9.373 -15.285 -7.060 1.00 97.50 92 ALA A CA 1
ATOM 692 C C . ALA A 1 92 ? 9.456 -13.789 -6.716 1.00 97.50 92 ALA A C 1
ATOM 694 O O . ALA A 1 92 ? 10.494 -13.165 -6.947 1.00 97.50 92 ALA A O 1
ATOM 695 N N . ALA A 1 93 ? 8.393 -13.224 -6.133 1.00 97.12 93 ALA A N 1
ATOM 696 C CA . ALA A 1 93 ? 8.377 -11.836 -5.678 1.00 97.12 93 ALA A CA 1
ATOM 697 C C . ALA A 1 93 ? 9.394 -11.603 -4.549 1.00 97.12 93 ALA A C 1
ATOM 699 O O . ALA A 1 93 ? 10.173 -10.653 -4.607 1.00 97.12 93 ALA A O 1
ATOM 700 N N . THR A 1 94 ? 9.445 -12.497 -3.559 1.00 96.31 94 THR A N 1
ATOM 701 C CA . THR A 1 94 ? 10.410 -12.440 -2.454 1.00 96.31 94 THR A CA 1
ATOM 702 C C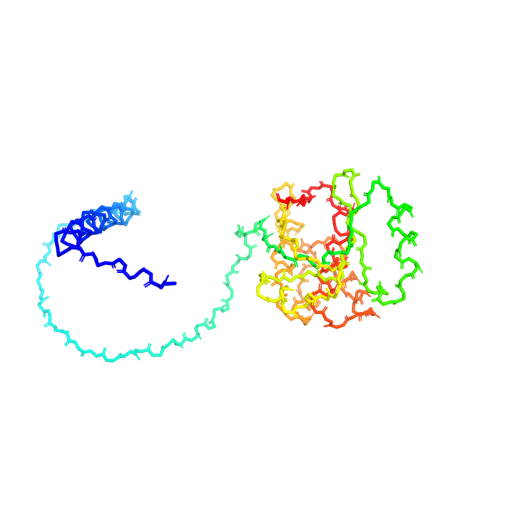 . THR A 1 94 ? 11.840 -12.631 -2.948 1.00 96.31 94 THR A C 1
ATOM 704 O O . THR A 1 94 ? 12.732 -11.896 -2.530 1.00 96.31 94 THR A O 1
ATOM 707 N N . GLY A 1 95 ? 12.069 -13.565 -3.876 1.00 96.62 95 GLY A N 1
ATOM 708 C CA . GLY A 1 95 ? 13.373 -13.772 -4.503 1.00 96.62 95 GLY A CA 1
ATOM 709 C C . GLY A 1 95 ? 13.880 -12.505 -5.191 1.00 96.62 95 GLY A C 1
ATOM 710 O O . GLY A 1 95 ? 15.006 -12.079 -4.940 1.00 96.62 95 GLY A O 1
ATOM 711 N N . PHE A 1 96 ? 13.029 -11.846 -5.982 1.00 95.38 96 PHE A N 1
ATOM 712 C CA . PHE A 1 96 ? 13.361 -10.563 -6.605 1.00 95.38 96 PHE A CA 1
ATOM 713 C C . PHE A 1 96 ? 13.638 -9.463 -5.571 1.00 95.38 96 PHE A C 1
ATOM 715 O O . PHE A 1 96 ? 14.651 -8.775 -5.678 1.00 95.38 96 PHE A O 1
ATOM 722 N N . LEU A 1 97 ? 12.772 -9.319 -4.562 1.00 94.62 97 LEU A N 1
ATOM 723 C CA . LEU A 1 97 ? 12.917 -8.324 -3.496 1.00 94.62 97 LEU A CA 1
ATOM 724 C C . LEU A 1 97 ? 14.244 -8.495 -2.742 1.00 94.62 97 LEU A C 1
ATOM 726 O O . LEU A 1 97 ? 14.979 -7.532 -2.554 1.00 94.62 97 LEU A O 1
ATOM 730 N N . SER A 1 98 ? 14.602 -9.733 -2.394 1.00 93.62 98 SER A N 1
ATOM 731 C CA . SER A 1 98 ? 15.841 -10.046 -1.672 1.00 93.62 98 SER A CA 1
ATOM 732 C C . SER A 1 98 ? 17.121 -9.709 -2.447 1.00 93.62 98 SER A C 1
ATOM 734 O O . SER A 1 98 ? 18.167 -9.480 -1.844 1.00 93.62 98 SER A O 1
ATOM 736 N N . ALA A 1 99 ? 17.046 -9.651 -3.780 1.00 93.56 99 ALA A N 1
ATOM 737 C CA . ALA A 1 99 ? 18.173 -9.312 -4.641 1.00 93.56 99 ALA A CA 1
ATOM 738 C C . ALA A 1 99 ? 18.367 -7.793 -4.819 1.00 93.56 99 ALA A C 1
ATOM 740 O O . ALA A 1 99 ? 19.369 -7.372 -5.400 1.00 93.56 99 ALA A O 1
ATOM 741 N N . GLN A 1 100 ? 17.427 -6.965 -4.347 1.00 91.81 100 GLN A N 1
ATOM 742 C CA . GLN A 1 100 ? 17.431 -5.515 -4.545 1.00 91.81 100 GLN A CA 1
ATOM 743 C C . GLN A 1 100 ? 17.474 -4.764 -3.213 1.00 91.81 100 GLN A C 1
ATOM 745 O O . GLN A 1 100 ? 16.443 -4.443 -2.630 1.00 91.81 100 GLN A O 1
ATOM 750 N N . ALA A 1 101 ? 18.680 -4.414 -2.760 1.00 89.94 101 ALA A N 1
ATOM 751 C CA . ALA A 1 101 ? 18.887 -3.696 -1.498 1.00 89.94 101 ALA A CA 1
ATOM 752 C C . ALA A 1 101 ? 18.154 -2.341 -1.432 1.00 89.94 101 ALA A C 1
ATOM 754 O O . ALA A 1 101 ? 17.737 -1.920 -0.362 1.00 89.94 101 ALA A O 1
ATOM 755 N N . GLN A 1 102 ? 17.960 -1.675 -2.573 1.00 89.69 102 GLN A N 1
ATOM 756 C CA . GLN A 1 102 ? 17.214 -0.416 -2.678 1.00 89.69 102 GLN A CA 1
ATOM 757 C C . GLN A 1 102 ? 15.697 -0.550 -2.452 1.00 89.69 102 GLN A C 1
ATOM 759 O O . GLN A 1 102 ? 14.997 0.460 -2.457 1.00 89.69 102 GLN A O 1
ATOM 764 N N . LEU A 1 103 ? 15.178 -1.774 -2.317 1.00 92.88 103 LEU A N 1
ATOM 765 C CA . LEU A 1 103 ? 13.762 -2.065 -2.088 1.00 92.88 103 LEU A CA 1
ATOM 766 C C . LEU A 1 103 ? 13.497 -2.536 -0.650 1.00 92.88 103 LEU A C 1
ATOM 768 O O . LEU A 1 103 ? 12.493 -3.190 -0.396 1.00 92.88 103 LEU A O 1
ATOM 772 N N . ASP A 1 104 ? 14.366 -2.194 0.299 1.00 91.06 104 ASP A N 1
ATOM 773 C CA . ASP A 1 104 ? 14.265 -2.565 1.719 1.00 91.06 104 ASP A CA 1
ATOM 774 C C . ASP A 1 104 ? 12.932 -2.172 2.385 1.00 91.06 104 ASP A C 1
ATOM 776 O O . ASP A 1 104 ? 12.491 -2.834 3.323 1.00 91.06 104 ASP A O 1
ATOM 780 N N . LYS A 1 105 ? 12.269 -1.129 1.871 1.00 94.31 105 LYS A N 1
ATOM 781 C CA . LYS A 1 105 ? 10.943 -0.661 2.315 1.00 94.31 105 LYS A CA 1
ATOM 782 C C . LYS A 1 105 ? 9.791 -1.026 1.374 1.00 94.31 105 LYS A C 1
ATOM 784 O O . LYS A 1 105 ? 8.664 -0.579 1.573 1.00 94.31 105 LYS A O 1
ATOM 789 N N . ALA A 1 106 ? 10.055 -1.789 0.317 1.00 96.00 106 ALA A N 1
ATOM 790 C CA . ALA A 1 106 ? 9.000 -2.266 -0.564 1.00 96.00 106 ALA A CA 1
ATOM 791 C C . ALA A 1 106 ? 8.182 -3.370 0.118 1.00 96.00 106 ALA A C 1
ATOM 793 O O . ALA A 1 106 ? 8.651 -4.066 1.019 1.00 96.00 106 ALA A O 1
ATOM 794 N N . ALA A 1 107 ? 6.949 -3.553 -0.342 1.00 97.06 107 ALA A N 1
ATOM 795 C CA . ALA A 1 107 ? 6.066 -4.601 0.139 1.00 97.06 107 ALA A CA 1
ATOM 796 C C . ALA A 1 107 ? 5.464 -5.371 -1.033 1.00 97.06 107 ALA A C 1
ATOM 798 O O . ALA A 1 107 ? 5.219 -4.829 -2.117 1.00 97.06 107 ALA A O 1
ATOM 799 N N . ILE A 1 108 ? 5.223 -6.656 -0.789 1.00 97.44 108 ILE A N 1
ATOM 800 C CA . ILE A 1 108 ? 4.481 -7.520 -1.697 1.00 97.44 108 ILE A CA 1
ATOM 801 C C . ILE A 1 108 ? 3.007 -7.413 -1.305 1.00 97.44 108 ILE A C 1
ATOM 803 O O . ILE A 1 108 ? 2.650 -7.603 -0.145 1.00 97.44 108 ILE A O 1
ATOM 807 N N . VAL A 1 109 ? 2.155 -7.092 -2.271 1.00 97.19 109 VAL A N 1
ATOM 808 C CA . VAL A 1 109 ? 0.704 -7.019 -2.092 1.00 97.19 109 VAL A CA 1
ATOM 809 C C . VAL A 1 109 ? 0.060 -8.091 -2.955 1.00 97.19 109 VAL A C 1
ATOM 811 O O . VAL A 1 109 ? 0.251 -8.125 -4.175 1.00 97.19 109 VAL A O 1
ATOM 814 N N . ARG A 1 110 ? -0.698 -8.992 -2.325 1.00 95.06 110 ARG A N 1
ATOM 815 C CA . ARG A 1 110 ? -1.461 -10.014 -3.039 1.00 95.06 110 ARG A CA 1
ATOM 816 C C . ARG A 1 110 ? -2.787 -9.428 -3.509 1.00 95.06 110 ARG A C 1
ATOM 818 O O . ARG A 1 110 ? -3.587 -8.971 -2.701 1.00 95.06 110 ARG A O 1
ATOM 825 N N . VAL A 1 111 ? -3.050 -9.506 -4.810 1.00 94.38 111 VAL A N 1
ATOM 826 C CA . VAL A 1 111 ? -4.357 -9.170 -5.387 1.00 94.38 111 VAL A CA 1
ATOM 827 C C . VAL A 1 111 ? -4.800 -10.352 -6.234 1.00 94.38 111 VAL A C 1
ATOM 829 O O . VAL A 1 111 ? -4.142 -10.700 -7.216 1.00 94.38 111 VAL A O 1
ATOM 832 N N . ALA A 1 112 ? -5.893 -10.996 -5.819 1.00 89.94 112 ALA A N 1
ATOM 833 C CA . ALA A 1 112 ? -6.329 -12.284 -6.355 1.00 89.94 112 ALA A CA 1
ATOM 834 C C . ALA A 1 112 ? -5.192 -13.333 -6.334 1.00 89.94 112 ALA A C 1
ATOM 836 O O . ALA A 1 112 ? -4.669 -13.652 -5.267 1.00 89.94 112 ALA A O 1
ATOM 837 N N . ASP A 1 113 ? -4.812 -13.873 -7.494 1.00 92.00 113 ASP A N 1
ATOM 838 C CA . ASP A 1 113 ? -3.781 -14.903 -7.669 1.00 92.00 113 ASP A CA 1
ATOM 839 C C . ASP A 1 113 ? -2.406 -14.334 -8.071 1.00 92.00 113 ASP A C 1
ATOM 841 O O . ASP A 1 113 ? -1.518 -15.084 -8.484 1.00 92.00 113 ASP A O 1
ATOM 845 N N . LYS A 1 114 ? -2.221 -13.011 -7.989 1.00 96.50 114 LYS A N 1
ATOM 846 C CA . LYS A 1 114 ? -0.989 -12.315 -8.379 1.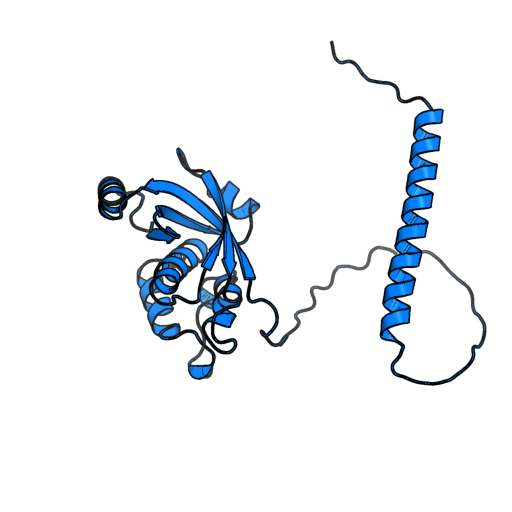00 96.50 114 LYS A CA 1
ATOM 847 C C . LYS A 1 114 ? -0.359 -11.582 -7.200 1.00 96.50 114 LYS A C 1
ATOM 849 O O . LYS A 1 114 ? -1.033 -11.163 -6.260 1.00 96.50 114 LYS A O 1
ATOM 854 N N . PHE A 1 115 ? 0.953 -11.395 -7.294 1.00 97.50 115 PHE A N 1
ATOM 855 C CA . PHE A 1 115 ? 1.771 -10.740 -6.279 1.00 97.50 115 PHE A CA 1
ATOM 856 C C . PHE A 1 115 ? 2.423 -9.505 -6.886 1.00 97.50 115 PHE A C 1
ATOM 858 O O . PHE A 1 115 ? 3.225 -9.610 -7.813 1.00 97.50 115 PHE A O 1
ATOM 865 N N . TYR A 1 116 ? 2.060 -8.333 -6.386 1.00 97.62 116 TYR A N 1
ATOM 866 C CA . TYR A 1 116 ? 2.546 -7.053 -6.880 1.00 97.62 116 TYR A CA 1
ATOM 867 C C . TYR A 1 116 ? 3.618 -6.521 -5.944 1.00 97.62 116 TYR A C 1
ATOM 869 O O . TYR A 1 116 ? 3.421 -6.498 -4.733 1.00 97.62 116 TYR A O 1
ATOM 877 N N . LEU A 1 117 ? 4.747 -6.094 -6.503 1.00 97.62 117 LEU A N 1
ATOM 878 C CA . LEU A 1 117 ? 5.812 -5.469 -5.728 1.00 97.62 117 LEU A CA 1
ATOM 879 C C . LEU A 1 117 ? 5.712 -3.954 -5.862 1.00 97.62 117 LEU A C 1
ATOM 881 O O . LEU A 1 117 ? 5.929 -3.409 -6.951 1.00 97.62 117 LEU A O 1
ATOM 885 N N . TRP A 1 118 ? 5.392 -3.289 -4.757 1.00 98.12 118 TRP A N 1
ATOM 886 C CA . TRP A 1 118 ? 5.226 -1.840 -4.687 1.00 98.12 118 TRP A CA 1
ATOM 887 C C . TRP A 1 118 ? 6.208 -1.233 -3.686 1.00 98.12 118 TRP A C 1
ATOM 889 O O . TRP A 1 118 ? 6.515 -1.861 -2.678 1.00 98.12 118 TRP A O 1
ATOM 899 N N . SER A 1 119 ? 6.690 -0.015 -3.945 1.00 97.12 119 SER A N 1
ATOM 900 C CA . SER A 1 119 ? 7.585 0.706 -3.016 1.00 97.12 119 SER A CA 1
ATOM 901 C C . SER A 1 119 ? 6.939 1.883 -2.297 1.00 97.12 119 SER A C 1
ATOM 903 O O . SER A 1 119 ? 7.455 2.326 -1.279 1.00 97.12 119 SER A O 1
ATOM 905 N N . ALA A 1 120 ? 5.828 2.400 -2.816 1.00 97.75 120 ALA A N 1
ATOM 906 C CA . ALA A 1 120 ? 5.059 3.471 -2.197 1.00 97.75 120 ALA A CA 1
ATOM 907 C C . ALA A 1 120 ? 3.633 3.477 -2.754 1.00 97.75 120 ALA A C 1
ATOM 909 O O . ALA A 1 120 ? 3.397 3.003 -3.870 1.00 97.75 120 ALA A O 1
ATOM 910 N N . ILE A 1 121 ? 2.692 4.030 -1.991 1.00 98.44 121 ILE A N 1
ATOM 911 C CA . ILE A 1 121 ? 1.316 4.285 -2.424 1.00 98.44 121 ILE A CA 1
ATOM 912 C C . ILE A 1 121 ? 1.022 5.761 -2.187 1.00 98.44 121 ILE A C 1
ATOM 914 O O . ILE A 1 121 ? 1.117 6.210 -1.053 1.00 98.44 121 ILE A O 1
ATOM 918 N N . HIS A 1 122 ? 0.619 6.499 -3.215 1.00 98.44 122 HIS A N 1
ATOM 919 C CA . HIS A 1 122 ? 0.287 7.925 -3.161 1.00 98.44 122 HIS A CA 1
ATOM 920 C C . HIS A 1 122 ? -1.220 8.170 -3.280 1.00 98.44 122 HIS A C 1
ATOM 922 O O . HIS A 1 122 ? -1.966 7.300 -3.744 1.00 98.44 122 HIS A O 1
ATOM 928 N N . LEU A 1 123 ? -1.659 9.360 -2.860 1.00 97.50 123 LEU A N 1
ATOM 929 C CA . LEU A 1 123 ? -3.065 9.772 -2.929 1.00 97.50 123 LEU A CA 1
ATOM 930 C C . LEU A 1 123 ? -3.425 10.319 -4.311 1.00 97.50 123 LEU A C 1
ATOM 932 O O . LEU A 1 123 ? -4.559 10.167 -4.757 1.00 97.50 123 LEU A O 1
ATOM 936 N N . THR A 1 124 ? -2.458 10.928 -5.002 1.00 97.69 124 THR A N 1
ATOM 937 C CA . THR A 1 124 ? -2.668 11.538 -6.318 1.00 97.69 124 THR A CA 1
ATOM 938 C C . THR A 1 124 ? -1.710 10.989 -7.373 1.00 97.69 124 THR A C 1
ATOM 940 O O . THR A 1 124 ? -0.576 10.600 -7.084 1.00 97.69 124 THR A O 1
ATOM 943 N N . ASP A 1 125 ? -2.153 10.990 -8.633 1.00 97.25 125 ASP A N 1
ATOM 944 C CA . ASP A 1 125 ? -1.318 10.601 -9.778 1.00 97.25 125 ASP A CA 1
ATOM 945 C C . ASP A 1 125 ? -0.099 11.525 -9.923 1.00 97.25 125 ASP A C 1
ATOM 947 O O . ASP A 1 125 ? 0.988 11.076 -10.275 1.00 97.25 125 ASP A O 1
ATOM 951 N N . SER A 1 126 ? -0.248 12.818 -9.611 1.00 97.50 126 SER A N 1
ATOM 952 C CA . SER A 1 126 ? 0.854 13.785 -9.659 1.00 97.50 126 SER A CA 1
ATOM 953 C C . SER A 1 126 ? 1.955 13.470 -8.652 1.00 97.50 126 SER A C 1
ATOM 955 O O . SER A 1 126 ? 3.127 13.489 -9.025 1.00 97.50 126 SER A O 1
ATOM 957 N N . GLU A 1 127 ? 1.592 13.146 -7.407 1.00 97.00 127 GLU A N 1
ATOM 958 C CA . GLU A 1 127 ? 2.554 12.707 -6.389 1.00 97.00 127 GLU A CA 1
ATOM 959 C C . GLU A 1 127 ? 3.253 11.425 -6.835 1.00 97.00 127 GLU A C 1
ATOM 961 O O . GLU A 1 127 ? 4.479 11.356 -6.829 1.00 97.00 127 GLU A O 1
ATOM 966 N N . ALA A 1 128 ? 2.484 10.438 -7.306 1.00 97.06 128 ALA A N 1
ATOM 967 C CA . ALA A 1 128 ? 3.045 9.172 -7.755 1.00 97.06 128 ALA A CA 1
ATOM 968 C C . ALA A 1 128 ? 4.038 9.366 -8.905 1.00 97.06 128 ALA A C 1
ATOM 970 O O . ALA A 1 128 ? 5.145 8.836 -8.872 1.00 97.06 128 ALA A O 1
ATOM 971 N N . ARG A 1 129 ? 3.683 10.168 -9.915 1.00 96.50 129 ARG A N 1
ATOM 972 C CA . ARG A 1 129 ? 4.571 10.460 -11.049 1.00 96.50 129 ARG A CA 1
ATOM 973 C C . ARG A 1 129 ? 5.841 11.190 -10.629 1.00 96.50 129 ARG A C 1
ATOM 975 O O . ARG A 1 129 ? 6.879 10.948 -11.239 1.00 96.50 129 ARG A O 1
ATOM 982 N N . ALA A 1 130 ? 5.773 12.050 -9.614 1.00 96.06 130 ALA A N 1
ATOM 983 C CA . ALA A 1 130 ? 6.947 12.728 -9.071 1.00 96.06 130 ALA A CA 1
ATOM 984 C C . ALA A 1 130 ? 7.908 11.765 -8.346 1.00 96.06 130 ALA A C 1
ATOM 986 O O . ALA A 1 130 ? 9.103 12.040 -8.273 1.00 96.06 130 ALA A O 1
ATOM 987 N N . SER A 1 131 ? 7.401 10.631 -7.857 1.00 92.75 131 SER A N 1
ATOM 988 C CA . SER A 1 131 ? 8.159 9.604 -7.130 1.00 92.75 131 SER A CA 1
ATOM 989 C C . SER A 1 131 ? 8.573 8.398 -7.986 1.00 92.75 131 SER A C 1
ATOM 991 O O . SER A 1 131 ? 9.165 7.450 -7.466 1.00 92.75 131 SER A O 1
ATOM 993 N N . VAL A 1 132 ? 8.286 8.402 -9.295 1.00 92.56 132 VAL A N 1
ATOM 994 C CA . VAL A 1 132 ? 8.737 7.344 -10.214 1.00 92.56 132 VAL A CA 1
ATOM 995 C C . VAL A 1 132 ? 10.262 7.338 -10.296 1.00 92.56 132 VAL A C 1
ATOM 997 O O . VAL A 1 132 ? 10.910 8.371 -10.455 1.00 92.56 132 VAL A O 1
ATOM 1000 N N . VAL A 1 133 ? 10.831 6.138 -10.245 1.00 90.31 133 VAL A N 1
ATOM 1001 C CA . VAL A 1 133 ? 12.264 5.888 -10.407 1.00 90.31 133 VAL A CA 1
ATOM 1002 C C . VAL A 1 133 ? 12.488 5.006 -11.634 1.00 90.31 133 VAL A C 1
ATOM 1004 O O . VAL A 1 133 ? 11.547 4.605 -12.319 1.00 90.31 133 VAL A O 1
ATOM 1007 N N . LYS A 1 134 ? 13.751 4.738 -11.971 1.00 89.06 134 LYS A N 1
ATOM 1008 C CA . LYS A 1 134 ? 14.083 3.907 -13.130 1.00 89.06 134 LYS A CA 1
ATOM 1009 C C . LYS A 1 134 ? 13.411 2.531 -13.016 1.00 89.06 134 LYS A C 1
ATOM 1011 O O . LYS A 1 134 ? 13.420 1.933 -11.946 1.00 89.06 134 LYS A O 1
ATOM 1016 N N . ASP A 1 135 ? 12.883 2.043 -14.137 1.00 90.06 135 ASP A N 1
ATOM 1017 C CA . ASP A 1 135 ? 12.271 0.717 -14.271 1.00 90.06 135 ASP A CA 1
ATOM 1018 C C . ASP A 1 135 ? 11.013 0.508 -13.394 1.00 90.06 135 ASP A C 1
ATOM 1020 O O . ASP A 1 135 ? 10.613 -0.626 -13.140 1.00 90.06 135 ASP A O 1
ATOM 1024 N N . THR A 1 136 ? 10.344 1.598 -12.984 1.00 95.12 136 THR A N 1
ATOM 1025 C CA . THR A 1 136 ? 9.040 1.560 -12.301 1.00 95.12 136 THR A CA 1
ATOM 1026 C C . THR A 1 136 ? 7.959 2.307 -13.072 1.00 95.12 136 THR A C 1
ATOM 1028 O O . THR A 1 136 ? 8.227 3.077 -13.998 1.00 95.12 136 THR A O 1
ATOM 1031 N N . PHE A 1 137 ? 6.703 2.066 -12.707 1.00 96.00 137 PHE A N 1
ATOM 1032 C CA . PHE A 1 137 ? 5.561 2.790 -13.256 1.00 96.00 137 PHE A CA 1
ATOM 1033 C C . PHE A 1 137 ? 4.473 3.006 -12.208 1.00 96.00 137 PHE A C 1
ATOM 1035 O O . PHE A 1 137 ? 4.390 2.288 -11.211 1.00 96.00 137 PHE A O 1
ATOM 1042 N N . VAL A 1 138 ? 3.618 3.999 -12.455 1.00 98.12 138 VAL A N 1
ATOM 1043 C CA . VAL A 1 138 ? 2.450 4.275 -11.615 1.00 98.12 138 VAL A CA 1
ATOM 1044 C C . VAL A 1 138 ? 1.326 3.308 -11.973 1.00 98.12 138 VAL A C 1
ATOM 1046 O O . VAL A 1 138 ? 0.912 3.229 -13.132 1.00 98.12 138 VAL A O 1
ATOM 1049 N N . LYS A 1 139 ? 0.806 2.601 -10.971 1.00 97.81 139 LYS A N 1
ATOM 1050 C CA . LYS A 1 139 ? -0.369 1.738 -11.083 1.00 97.81 139 LYS A CA 1
ATOM 1051 C C . LYS A 1 139 ? -1.527 2.346 -10.279 1.00 97.81 139 LYS A C 1
ATOM 1053 O O . LYS A 1 139 ? -1.459 2.326 -9.050 1.00 97.81 139 LYS A O 1
ATOM 1058 N N . PRO A 1 140 ? -2.578 2.881 -10.927 1.00 98.19 140 PRO A N 1
ATOM 1059 C CA . PRO A 1 140 ? -3.797 3.248 -10.217 1.00 98.19 140 PRO A CA 1
ATOM 1060 C C . PRO A 1 140 ? -4.498 1.985 -9.709 1.00 98.19 140 PRO A C 1
ATOM 1062 O O . PRO A 1 140 ? -4.460 0.940 -10.366 1.00 98.19 140 PRO A O 1
ATOM 1065 N N . PHE A 1 141 ? -5.115 2.086 -8.538 1.00 98.25 141 PHE A N 1
ATOM 1066 C CA . PHE A 1 141 ? -5.944 1.033 -7.963 1.00 98.25 141 PHE A CA 1
ATOM 1067 C C . PHE A 1 141 ? -6.983 1.629 -7.009 1.00 98.25 141 PHE A C 1
ATOM 1069 O O . PHE A 1 141 ? -6.867 2.774 -6.569 1.00 98.25 141 PHE A O 1
ATOM 1076 N N . THR A 1 142 ? -8.014 0.861 -6.682 1.00 97.62 142 THR A N 1
ATOM 1077 C CA . THR A 1 142 ? -9.043 1.228 -5.707 1.00 97.62 142 THR A CA 1
ATOM 1078 C C . THR A 1 142 ? -9.053 0.226 -4.568 1.00 97.62 142 THR A C 1
ATOM 1080 O O . THR A 1 142 ? -8.967 -0.978 -4.795 1.00 97.62 142 THR A O 1
ATOM 1083 N N . ILE A 1 143 ? -9.160 0.730 -3.340 1.00 97.06 143 ILE A N 1
ATOM 1084 C CA . ILE A 1 143 ? -9.465 -0.085 -2.166 1.00 97.06 143 ILE A CA 1
ATOM 1085 C C . ILE A 1 143 ? -10.962 0.016 -1.919 1.00 97.06 143 ILE A C 1
ATOM 1087 O O . ILE A 1 143 ? -11.464 1.105 -1.636 1.00 97.06 143 ILE A O 1
ATOM 1091 N N . ASP A 1 144 ? -11.648 -1.116 -2.014 1.00 95.69 144 ASP A N 1
ATOM 1092 C CA . ASP A 1 144 ? -13.070 -1.262 -1.739 1.00 95.69 144 ASP A CA 1
ATOM 1093 C C . ASP A 1 144 ? -13.283 -2.006 -0.416 1.00 95.69 144 ASP A C 1
ATOM 1095 O O . ASP A 1 144 ? -12.940 -3.180 -0.273 1.00 95.69 144 ASP A O 1
ATOM 1099 N N . ALA A 1 145 ? -13.866 -1.303 0.552 1.00 95.75 145 ALA A N 1
ATOM 1100 C CA . ALA A 1 145 ? -14.235 -1.815 1.864 1.00 95.75 145 ALA A CA 1
ATOM 1101 C C . ALA A 1 145 ? -15.762 -1.911 2.042 1.00 95.75 145 ALA A C 1
ATOM 1103 O O . ALA A 1 145 ? -16.253 -1.993 3.168 1.00 95.75 145 ALA A O 1
ATOM 1104 N N . ALA A 1 146 ? -16.546 -1.893 0.958 1.00 93.69 146 ALA A N 1
ATOM 1105 C CA . ALA A 1 146 ? -18.007 -1.925 1.027 1.00 93.69 146 ALA A CA 1
ATOM 1106 C C . ALA A 1 146 ? -18.549 -3.192 1.707 1.00 93.69 146 ALA A C 1
ATOM 1108 O O . ALA A 1 146 ? -19.574 -3.126 2.386 1.00 93.69 146 ALA A O 1
ATOM 1109 N N . ALA A 1 147 ? -17.847 -4.320 1.561 1.00 93.62 147 ALA A N 1
ATOM 1110 C CA . ALA A 1 147 ? -18.192 -5.586 2.206 1.00 93.62 147 ALA A CA 1
ATOM 1111 C C . ALA A 1 147 ? -17.705 -5.687 3.665 1.00 93.62 147 ALA A C 1
ATOM 1113 O O . ALA A 1 147 ? -18.035 -6.653 4.351 1.00 93.62 147 ALA A O 1
ATOM 1114 N N . CYS A 1 148 ? -16.913 -4.726 4.144 1.00 93.44 148 CYS A N 1
ATOM 1115 C CA . CYS A 1 148 ? -16.400 -4.722 5.508 1.00 93.44 148 CYS A CA 1
ATOM 1116 C C . CYS A 1 148 ? -17.395 -4.102 6.503 1.00 93.44 148 CYS A C 1
ATOM 1118 O O . CYS A 1 148 ? -18.219 -3.265 6.116 1.00 93.44 148 CYS A O 1
ATOM 1120 N N . PRO A 1 149 ? -17.299 -4.448 7.804 1.00 91.62 149 PRO A N 1
ATOM 1121 C CA . PRO A 1 149 ? -18.083 -3.791 8.844 1.00 91.62 149 PRO A CA 1
ATOM 1122 C C . PRO A 1 149 ? -17.864 -2.276 8.817 1.00 91.62 149 PRO A C 1
ATOM 1124 O O . PRO A 1 149 ? -16.734 -1.800 8.929 1.00 91.62 149 PRO A O 1
ATOM 1127 N N . ALA A 1 150 ? -18.959 -1.530 8.659 1.00 87.12 150 ALA A N 1
ATOM 1128 C CA . ALA A 1 150 ? -18.956 -0.084 8.444 1.00 87.12 150 ALA A CA 1
ATOM 1129 C C . ALA A 1 150 ? -18.182 0.688 9.517 1.00 87.12 150 ALA A C 1
ATOM 1131 O O . ALA A 1 150 ? -17.489 1.652 9.208 1.00 87.12 150 ALA A O 1
ATOM 1132 N N . GLU A 1 151 ? -18.301 0.243 10.768 1.00 85.31 151 GLU A N 1
ATOM 1133 C CA . GLU A 1 151 ? -17.768 0.971 11.912 1.00 85.31 151 GLU A CA 1
ATOM 1134 C C . GLU A 1 151 ? -16.269 0.791 12.131 1.00 85.31 151 GLU A C 1
ATOM 1136 O O . GLU A 1 151 ? -15.682 1.635 12.803 1.00 85.31 151 GLU A O 1
ATOM 1141 N N . THR A 1 152 ? -15.658 -0.243 11.540 1.00 87.81 152 THR A N 1
ATOM 1142 C CA . THR A 1 152 ? -14.242 -0.599 11.723 1.00 87.81 152 THR A CA 1
ATOM 1143 C C . THR A 1 152 ? -13.509 -0.647 10.379 1.00 87.81 152 THR A C 1
ATOM 1145 O O . THR A 1 152 ? -13.133 0.391 9.835 1.00 87.81 152 THR A O 1
ATOM 1148 N N . SER A 1 153 ? -13.327 -1.831 9.788 1.00 89.88 153 SER A N 1
ATOM 1149 C CA . SER A 1 153 ? -12.570 -2.032 8.545 1.00 89.88 153 SER A CA 1
ATOM 1150 C C . SER A 1 153 ? -13.199 -1.334 7.332 1.00 89.88 153 SER A C 1
ATOM 1152 O O . SER A 1 153 ? -12.496 -1.022 6.377 1.00 89.88 153 SER A O 1
ATOM 1154 N N . GLY A 1 154 ? -14.494 -1.006 7.380 1.00 90.31 154 GLY A N 1
ATOM 1155 C CA . GLY A 1 154 ? -15.167 -0.171 6.380 1.00 90.31 154 GLY A CA 1
ATOM 1156 C C . GLY A 1 154 ? -14.605 1.253 6.275 1.00 90.31 154 GLY A C 1
ATOM 1157 O O . GLY A 1 154 ? -14.709 1.865 5.214 1.00 90.31 154 GLY A O 1
ATOM 1158 N N . LYS A 1 155 ? -13.962 1.764 7.336 1.00 90.56 155 LYS A N 1
ATOM 1159 C CA . LYS A 1 155 ? -13.314 3.089 7.372 1.00 90.56 155 LYS A CA 1
ATOM 1160 C C . LYS A 1 155 ? -11.884 3.069 6.836 1.00 90.56 155 LYS A C 1
ATOM 1162 O O . LYS A 1 155 ? -11.286 4.129 6.664 1.00 90.56 155 LYS A O 1
ATOM 1167 N N . LEU A 1 156 ? -11.326 1.892 6.540 1.00 93.00 156 LEU A N 1
ATOM 1168 C CA . LEU A 1 156 ? -9.936 1.748 6.110 1.00 93.00 156 LEU A CA 1
ATOM 1169 C C . LEU A 1 156 ? -9.567 2.642 4.905 1.00 93.00 156 LEU A C 1
ATOM 1171 O O . LEU A 1 156 ? -8.526 3.291 4.979 1.00 93.00 156 LEU A O 1
ATOM 1175 N N . PRO A 1 157 ? -10.392 2.783 3.844 1.00 94.44 157 PRO A N 1
ATOM 1176 C CA . PRO A 1 157 ? -10.074 3.674 2.724 1.00 94.44 157 PRO A CA 1
ATOM 1177 C C . PRO A 1 157 ? -9.940 5.150 3.121 1.00 94.44 157 PRO A C 1
ATOM 1179 O O . PRO A 1 157 ? -9.144 5.870 2.522 1.00 94.44 157 PRO A O 1
ATOM 1182 N N . VAL A 1 158 ? -10.686 5.598 4.137 1.00 91.88 158 VAL A N 1
ATOM 1183 C CA . VAL A 1 158 ? -10.596 6.963 4.682 1.00 91.88 158 VAL A CA 1
ATOM 1184 C C . VAL A 1 158 ? -9.344 7.109 5.539 1.00 91.88 158 VAL A C 1
ATOM 1186 O O . VAL A 1 158 ? -8.591 8.063 5.374 1.00 91.88 158 VAL A O 1
ATOM 1189 N N . LEU A 1 159 ? -9.074 6.136 6.412 1.00 93.06 159 LEU A N 1
ATOM 1190 C CA . LEU A 1 159 ? -7.888 6.139 7.273 1.00 93.06 159 LEU A CA 1
ATOM 1191 C C . LEU A 1 159 ? -6.589 6.124 6.456 1.00 93.06 159 LEU A C 1
ATOM 1193 O O . LEU A 1 159 ? -5.633 6.826 6.773 1.00 93.06 159 LEU A O 1
ATOM 1197 N N . LEU A 1 160 ? -6.565 5.357 5.366 1.00 94.94 160 LEU A N 1
ATOM 1198 C CA . LEU A 1 160 ? -5.435 5.299 4.442 1.00 94.94 160 LEU A CA 1
ATOM 1199 C C . LEU A 1 160 ? -5.271 6.584 3.620 1.00 94.94 160 LEU A C 1
ATOM 1201 O O . LEU A 1 160 ? -4.177 6.835 3.119 1.00 94.94 160 LEU A O 1
ATOM 1205 N N . ALA A 1 161 ? -6.308 7.418 3.503 1.00 94.25 161 ALA A N 1
ATOM 1206 C CA . ALA A 1 161 ? -6.243 8.709 2.819 1.00 94.25 161 ALA A CA 1
ATOM 1207 C C . ALA A 1 161 ? -5.578 9.824 3.658 1.00 94.25 161 ALA A C 1
ATOM 1209 O O . ALA A 1 161 ? -5.517 10.974 3.226 1.00 94.25 161 ALA A O 1
ATOM 1210 N N . ALA A 1 162 ? -5.048 9.495 4.841 1.00 91.06 162 ALA A N 1
ATOM 1211 C CA . ALA A 1 162 ? -4.241 10.396 5.655 1.00 91.06 162 ALA A CA 1
ATOM 1212 C C . ALA A 1 162 ? -3.069 10.987 4.849 1.00 91.06 162 ALA A C 1
ATOM 1214 O O . ALA A 1 162 ? -2.256 10.244 4.298 1.00 91.06 162 ALA A O 1
ATOM 1215 N N . GLN A 1 163 ? -2.987 12.320 4.785 1.00 89.38 163 GLN A N 1
ATOM 1216 C CA . GLN A 1 163 ? -1.942 13.035 4.033 1.00 89.38 163 GLN A CA 1
ATOM 1217 C C . GLN A 1 163 ? -0.571 12.944 4.719 1.00 89.38 163 GLN A C 1
ATOM 1219 O O . GLN A 1 163 ? 0.426 12.660 4.065 1.00 89.38 163 GLN A O 1
ATOM 1224 N N . GLU A 1 164 ? -0.544 13.104 6.043 1.00 88.69 164 GLU A N 1
ATOM 1225 C CA . GLU A 1 164 ? 0.681 13.151 6.844 1.00 88.69 164 GLU A CA 1
ATOM 1226 C C . GLU A 1 164 ? 0.827 11.917 7.740 1.00 88.69 164 GLU A C 1
ATOM 1228 O O . GLU A 1 164 ? -0.164 11.356 8.213 1.00 88.69 164 GLU A O 1
ATOM 1233 N N . ALA A 1 165 ? 2.066 11.538 8.064 1.00 84.81 165 ALA A N 1
ATOM 1234 C CA . ALA A 1 165 ? 2.371 10.396 8.936 1.00 84.81 165 ALA A CA 1
ATOM 1235 C C . ALA A 1 165 ? 1.720 10.502 10.329 1.00 84.81 165 ALA A C 1
ATOM 1237 O O . ALA A 1 165 ? 1.297 9.502 10.917 1.00 84.81 165 ALA A O 1
ATOM 1238 N N . ALA A 1 166 ? 1.605 11.727 10.851 1.00 86.44 166 ALA A N 1
ATOM 1239 C CA . ALA A 1 166 ? 0.936 12.006 12.118 1.00 86.44 166 ALA A CA 1
ATOM 1240 C C . ALA A 1 166 ? -0.564 11.671 12.075 1.00 86.44 166 ALA A C 1
ATOM 1242 O O . ALA A 1 166 ? -1.111 11.247 13.087 1.00 86.44 166 ALA A O 1
ATOM 1243 N N . ASN A 1 167 ? -1.205 11.767 10.908 1.00 87.38 167 ASN A N 1
ATOM 1244 C CA . ASN A 1 167 ? -2.647 11.555 10.752 1.00 87.38 167 ASN A CA 1
ATOM 1245 C C . ASN A 1 167 ? -3.039 10.066 10.764 1.00 87.38 167 ASN A C 1
ATOM 1247 O O . ASN A 1 167 ? -4.221 9.747 10.840 1.00 87.38 167 ASN A O 1
ATOM 1251 N N . PHE A 1 168 ? -2.070 9.143 10.705 1.00 86.19 168 PHE A N 1
ATOM 1252 C CA . PHE A 1 168 ? -2.321 7.714 10.930 1.00 86.19 168 PHE A CA 1
ATOM 1253 C C . PHE A 1 168 ? -2.412 7.365 12.423 1.00 86.19 168 PHE A C 1
ATOM 1255 O O . PHE A 1 168 ? -2.922 6.300 12.784 1.00 86.19 168 PHE A O 1
ATOM 1262 N N . LYS A 1 169 ? -1.887 8.235 13.295 1.00 84.94 169 LYS A N 1
ATOM 1263 C CA . LYS A 1 169 ? -1.925 8.062 14.747 1.00 84.94 169 LYS A CA 1
ATOM 1264 C C . LYS A 1 169 ? -3.246 8.599 15.283 1.00 84.94 169 LYS A C 1
ATOM 1266 O O . LYS A 1 169 ? -3.694 9.674 14.903 1.00 84.94 169 LYS A O 1
ATOM 1271 N N . PHE A 1 170 ? -3.822 7.855 16.213 1.00 80.50 170 PHE A N 1
ATOM 1272 C CA . PHE A 1 170 ? -4.999 8.266 16.963 1.00 80.50 170 PHE A CA 1
ATOM 1273 C C . PHE A 1 170 ? -4.640 8.275 18.439 1.00 80.50 170 PHE A C 1
ATOM 1275 O O . PHE A 1 170 ? -3.969 7.353 18.910 1.00 80.50 170 PHE A O 1
ATOM 1282 N N . ASP A 1 171 ? -5.090 9.302 19.153 1.00 74.56 171 ASP A N 1
ATOM 1283 C CA . ASP A 1 171 ? -4.911 9.382 20.597 1.00 74.56 171 ASP A CA 1
ATOM 1284 C C . ASP A 1 171 ? -5.604 8.200 21.294 1.00 74.56 171 ASP A C 1
ATOM 1286 O O . ASP A 1 171 ? -6.580 7.628 20.799 1.00 74.56 171 ASP A O 1
ATOM 1290 N N . ASP A 1 172 ? -5.166 7.878 22.512 1.00 68.00 172 ASP A N 1
ATOM 1291 C CA . ASP A 1 172 ? -5.786 6.827 23.335 1.00 68.00 172 ASP A CA 1
ATOM 1292 C C . ASP A 1 172 ? -7.259 7.108 23.678 1.00 68.00 172 ASP A C 1
ATOM 1294 O O . ASP A 1 172 ? -7.985 6.219 24.114 1.00 68.00 172 ASP A O 1
ATOM 1298 N N . LYS A 1 173 ? -7.719 8.342 23.443 1.00 66.56 173 LYS A N 1
ATOM 1299 C CA . LYS A 1 173 ? -9.117 8.757 23.601 1.00 66.56 173 LYS A CA 1
ATOM 1300 C C . LYS A 1 173 ? -10.014 8.311 22.446 1.00 66.56 173 LYS A C 1
ATOM 1302 O O . LYS A 1 173 ? -11.231 8.269 22.623 1.00 66.56 173 LYS A O 1
ATOM 1307 N N . THR A 1 174 ? -9.454 8.000 21.276 1.00 74.12 174 THR A N 1
ATOM 1308 C CA . THR A 1 174 ? -10.219 7.406 20.177 1.00 74.12 174 THR A CA 1
ATOM 1309 C C . THR A 1 174 ? -10.605 5.996 20.585 1.00 74.12 174 THR A C 1
ATOM 1311 O O . THR A 1 174 ? -9.733 5.184 20.905 1.00 74.12 174 THR A O 1
ATOM 1314 N N . LYS A 1 175 ? -11.911 5.714 20.596 1.00 69.69 175 LYS A N 1
ATOM 1315 C CA . LYS A 1 175 ? -12.408 4.394 20.966 1.00 69.69 175 LYS A CA 1
ATOM 1316 C C . LYS A 1 175 ? -11.922 3.361 19.946 1.00 69.69 175 LYS A C 1
ATOM 1318 O O . LYS A 1 175 ? -12.184 3.495 18.749 1.00 69.69 175 LYS A O 1
ATOM 1323 N N . ASP A 1 176 ? -11.218 2.341 20.430 1.00 71.00 176 ASP A N 1
ATOM 1324 C CA . ASP A 1 176 ? -10.633 1.289 19.587 1.00 71.00 176 ASP A CA 1
ATOM 1325 C C . ASP A 1 176 ? -11.695 0.498 18.805 1.00 71.00 176 ASP A C 1
ATOM 1327 O O . ASP A 1 176 ? -11.397 -0.036 17.741 1.00 71.00 176 ASP A O 1
ATOM 1331 N N . ASP A 1 177 ? -12.945 0.482 19.280 1.00 71.50 177 ASP A N 1
ATOM 1332 C CA . ASP A 1 177 ? -14.096 -0.144 18.615 1.00 71.50 177 ASP A CA 1
ATOM 1333 C C . ASP A 1 177 ? -14.494 0.521 17.283 1.00 71.50 177 ASP A C 1
ATOM 1335 O O . ASP A 1 177 ? -15.272 -0.053 16.525 1.00 71.50 177 ASP A O 1
ATOM 1339 N N . THR A 1 178 ? -13.944 1.700 16.974 1.00 82.88 178 THR A N 1
ATOM 1340 C CA . THR A 1 178 ? -14.157 2.417 15.703 1.00 82.88 178 THR A CA 1
ATOM 1341 C C . THR A 1 178 ? -13.008 2.271 14.707 1.00 82.88 178 THR A C 1
ATOM 1343 O O . THR A 1 178 ? -13.080 2.794 13.592 1.00 82.88 178 THR A O 1
ATOM 1346 N N . LEU A 1 179 ? -11.932 1.587 15.097 1.00 88.62 179 LEU A N 1
ATOM 1347 C CA . LEU A 1 179 ? -10.751 1.388 14.268 1.00 88.62 179 LEU A CA 1
ATOM 1348 C C . LEU A 1 179 ? -10.702 -0.052 13.737 1.00 88.62 179 LEU A C 1
ATOM 1350 O O . LEU A 1 179 ? -11.257 -0.967 14.348 1.00 88.62 179 LEU A O 1
ATOM 1354 N N . PRO A 1 180 ? -10.027 -0.288 12.600 1.00 90.31 180 PRO A N 1
ATOM 1355 C CA . PRO A 1 180 ? -9.666 -1.635 12.190 1.00 90.31 180 PRO A CA 1
ATOM 1356 C C . PRO A 1 180 ? -8.891 -2.354 13.299 1.00 90.31 180 PRO A C 1
ATOM 1358 O O . PRO A 1 180 ? -8.125 -1.738 14.048 1.00 90.31 180 PRO A O 1
ATOM 1361 N N . GLU A 1 181 ? -9.070 -3.669 13.386 1.00 90.75 181 GLU A N 1
ATOM 1362 C CA . GLU A 1 181 ? -8.407 -4.483 14.400 1.00 90.75 181 GLU A CA 1
ATOM 1363 C C . GLU A 1 181 ? -6.884 -4.273 14.372 1.00 90.75 181 GLU A C 1
ATOM 1365 O O . GLU A 1 181 ? -6.240 -4.349 13.327 1.00 90.75 181 GLU A O 1
ATOM 1370 N N . GLY A 1 182 ? -6.301 -3.974 15.535 1.00 90.12 182 GLY A N 1
ATOM 1371 C CA . GLY A 1 182 ? -4.858 -3.780 15.662 1.00 90.12 182 GLY A CA 1
ATOM 1372 C C . GLY A 1 182 ? -4.313 -2.478 15.064 1.00 90.12 182 GLY A C 1
ATOM 1373 O O . GLY A 1 182 ? -3.094 -2.321 15.033 1.00 90.12 182 GLY A O 1
ATOM 1374 N N . TRP A 1 183 ? -5.157 -1.520 14.652 1.00 92.75 183 TRP A N 1
ATOM 1375 C CA . TRP A 1 183 ? -4.727 -0.277 13.989 1.00 92.75 183 TRP A CA 1
ATOM 1376 C C . TRP A 1 183 ? -3.556 0.437 14.660 1.00 92.75 183 TRP A C 1
ATOM 1378 O O . TRP A 1 183 ? -2.505 0.594 14.040 1.00 92.75 183 TRP A O 1
ATOM 1388 N N . LYS A 1 184 ? -3.693 0.818 15.934 1.00 91.50 184 LYS A N 1
ATOM 1389 C CA . LYS A 1 184 ? -2.644 1.545 16.669 1.00 91.50 184 LYS A CA 1
ATOM 1390 C C . LYS A 1 184 ? -1.326 0.764 16.719 1.00 91.50 184 LYS A C 1
ATOM 1392 O O . LYS A 1 184 ? -0.259 1.332 16.491 1.00 91.50 184 LYS A O 1
ATOM 1397 N N . LYS A 1 185 ? -1.401 -0.551 16.955 1.00 92.38 185 LYS A N 1
ATOM 1398 C CA . LYS A 1 185 ? -0.235 -1.446 16.982 1.00 92.38 185 LYS A CA 1
ATOM 1399 C C . LYS A 1 185 ? 0.446 -1.512 15.615 1.00 92.38 185 LYS A C 1
ATOM 1401 O O . LYS A 1 185 ? 1.666 -1.394 15.540 1.00 92.38 185 LYS A O 1
ATOM 1406 N N . ASN A 1 186 ? -0.333 -1.675 14.551 1.00 93.62 186 ASN A N 1
ATOM 1407 C CA . ASN A 1 186 ? 0.168 -1.788 13.185 1.00 93.62 186 ASN A CA 1
ATOM 1408 C C . ASN A 1 186 ? 0.806 -0.475 12.715 1.00 93.62 186 ASN A C 1
ATOM 1410 O O . ASN A 1 186 ? 1.922 -0.491 12.207 1.00 93.62 186 ASN A O 1
ATOM 1414 N N . VAL A 1 187 ? 0.165 0.671 12.968 1.00 94.12 187 VAL A N 1
ATOM 1415 C CA . VAL A 1 187 ? 0.748 1.994 12.687 1.00 94.12 187 VAL A CA 1
ATOM 1416 C C . VAL A 1 187 ? 2.051 2.198 13.463 1.00 94.12 187 VAL A C 1
ATOM 1418 O O . VAL A 1 187 ? 3.038 2.639 12.879 1.00 94.12 187 VAL A O 1
ATOM 1421 N N . GLY A 1 188 ? 2.088 1.834 14.749 1.00 92.81 188 GLY A N 1
ATOM 1422 C CA . GLY A 1 188 ? 3.304 1.917 15.562 1.00 92.81 188 GLY A CA 1
ATOM 1423 C C . GLY A 1 188 ? 4.442 1.038 15.034 1.00 92.81 188 GLY A C 1
ATOM 1424 O O . GLY A 1 188 ? 5.584 1.486 14.969 1.00 92.81 188 GLY A O 1
ATOM 1425 N N . ALA A 1 189 ? 4.138 -0.186 14.593 1.00 93.38 189 ALA A N 1
ATOM 1426 C CA . ALA A 1 189 ? 5.124 -1.077 13.983 1.00 93.38 189 ALA A CA 1
ATOM 1427 C C . ALA A 1 189 ? 5.679 -0.503 12.669 1.00 93.38 189 ALA A C 1
ATOM 1429 O O . ALA A 1 189 ? 6.890 -0.500 12.458 1.00 93.38 189 ALA A O 1
ATOM 1430 N N . VAL A 1 190 ? 4.808 0.039 11.814 1.00 94.69 190 VAL A N 1
ATOM 1431 C CA . VAL A 1 190 ? 5.194 0.651 10.536 1.00 94.69 190 VAL A CA 1
ATOM 1432 C C . VAL A 1 190 ? 6.039 1.914 10.738 1.00 94.69 190 VAL A C 1
ATOM 1434 O O . VAL A 1 190 ? 6.977 2.150 9.981 1.00 94.69 190 VAL A O 1
ATOM 1437 N N . GLN A 1 191 ? 5.790 2.692 11.793 1.00 92.06 191 GLN A N 1
ATOM 1438 C CA . GLN A 1 191 ? 6.632 3.845 12.140 1.00 92.06 191 GLN A CA 1
ATOM 1439 C C . GLN A 1 191 ? 8.053 3.464 12.551 1.00 92.06 191 GLN A C 1
ATOM 1441 O O . GLN A 1 191 ? 8.973 4.251 12.357 1.00 92.06 191 GLN A O 1
ATOM 1446 N N . GLY A 1 192 ? 8.256 2.247 13.060 1.00 90.19 192 GLY A N 1
ATOM 1447 C CA . GLY A 1 192 ? 9.599 1.704 13.272 1.00 90.19 192 GLY A CA 1
ATOM 1448 C C . GLY A 1 192 ? 10.379 1.477 11.969 1.00 90.19 192 GLY A C 1
ATOM 1449 O O . GLY A 1 192 ? 11.596 1.319 12.015 1.00 90.19 192 GLY A O 1
ATOM 1450 N N . ILE A 1 193 ? 9.696 1.468 10.818 1.00 90.12 193 ILE A N 1
ATOM 1451 C CA . ILE A 1 193 ? 10.270 1.252 9.481 1.00 90.12 193 ILE A CA 1
ATOM 1452 C C . ILE A 1 193 ? 10.449 2.587 8.739 1.00 90.12 193 ILE A C 1
ATOM 1454 O O . ILE A 1 193 ? 11.448 2.794 8.043 1.00 90.12 193 ILE A O 1
ATOM 1458 N N . THR A 1 194 ? 9.471 3.494 8.837 1.00 94.38 194 THR A N 1
ATOM 1459 C CA . THR A 1 194 ? 9.437 4.721 8.029 1.00 94.38 194 THR A CA 1
ATOM 1460 C C . THR A 1 194 ? 8.572 5.831 8.634 1.00 94.38 194 THR A C 1
ATOM 1462 O O . THR A 1 194 ? 7.561 5.566 9.279 1.00 94.38 194 THR A O 1
ATOM 1465 N N . GLU A 1 195 ? 8.934 7.081 8.340 1.00 93.75 195 GLU A N 1
ATOM 1466 C CA . GLU A 1 195 ? 8.109 8.274 8.596 1.00 93.75 195 GLU A CA 1
ATOM 1467 C C . GLU A 1 195 ? 7.434 8.807 7.318 1.00 93.75 195 GLU A C 1
ATOM 1469 O O . GLU A 1 195 ? 6.652 9.749 7.380 1.00 93.75 195 GLU A O 1
ATOM 1474 N N . ASP A 1 196 ? 7.713 8.211 6.154 1.00 95.69 196 ASP A N 1
ATOM 1475 C CA . ASP A 1 196 ? 7.094 8.606 4.885 1.00 95.69 196 ASP A CA 1
ATOM 1476 C C . ASP A 1 196 ? 5.647 8.076 4.808 1.00 95.69 196 ASP A C 1
ATOM 1478 O O . ASP A 1 196 ? 5.462 6.851 4.775 1.00 95.69 196 ASP A O 1
ATOM 1482 N N . PRO A 1 197 ? 4.618 8.944 4.726 1.00 96.06 197 PRO A N 1
ATOM 1483 C CA . PRO A 1 197 ? 3.219 8.524 4.686 1.00 96.06 197 PRO A CA 1
ATOM 1484 C C . PRO A 1 197 ? 2.884 7.616 3.493 1.00 96.06 197 PRO A C 1
ATOM 1486 O O . PRO A 1 197 ? 2.008 6.760 3.616 1.00 96.06 197 PRO A O 1
ATOM 1489 N N . ALA A 1 198 ? 3.571 7.743 2.354 1.00 97.50 198 ALA A N 1
ATOM 1490 C CA . ALA A 1 198 ? 3.335 6.899 1.184 1.00 97.50 198 ALA A CA 1
ATOM 1491 C C . ALA A 1 198 ? 3.830 5.459 1.391 1.00 97.50 198 ALA A C 1
ATOM 1493 O O . ALA A 1 198 ? 3.178 4.502 0.957 1.00 97.50 198 ALA A O 1
ATOM 1494 N N . ILE A 1 199 ? 4.948 5.295 2.101 1.00 97.38 199 ILE A N 1
ATOM 1495 C CA . ILE A 1 199 ? 5.480 3.983 2.496 1.00 97.38 199 ILE A CA 1
ATOM 1496 C C . ILE A 1 199 ? 4.682 3.426 3.685 1.00 97.38 199 ILE A C 1
ATOM 1498 O O . ILE A 1 199 ? 4.373 2.236 3.724 1.00 97.38 199 ILE A O 1
ATOM 1502 N N . MET A 1 200 ? 4.260 4.275 4.630 1.00 97.75 200 MET A N 1
ATOM 1503 C CA . MET A 1 200 ? 3.387 3.839 5.723 1.00 97.75 200 MET A CA 1
ATOM 1504 C C . MET A 1 200 ? 2.082 3.242 5.186 1.00 97.75 200 MET A C 1
ATOM 1506 O O . MET A 1 200 ? 1.689 2.136 5.560 1.00 97.75 200 MET A O 1
ATOM 1510 N N . ARG A 1 201 ? 1.441 3.958 4.255 1.00 97.62 201 ARG A N 1
ATOM 1511 C CA . ARG A 1 201 ? 0.228 3.515 3.564 1.00 97.62 201 ARG A CA 1
ATOM 1512 C C . ARG A 1 201 ? 0.440 2.178 2.863 1.00 97.62 201 ARG A C 1
ATOM 1514 O O . ARG A 1 201 ? -0.418 1.310 2.979 1.00 97.62 201 ARG A O 1
ATOM 1521 N N . LEU A 1 202 ? 1.582 1.982 2.199 1.00 97.88 202 LEU A N 1
ATOM 1522 C CA . LEU A 1 202 ? 1.941 0.708 1.575 1.00 97.88 202 LEU A CA 1
ATOM 1523 C C . LEU A 1 202 ? 1.925 -0.459 2.568 1.00 97.88 202 LEU A C 1
ATOM 1525 O O . LEU A 1 202 ? 1.255 -1.459 2.312 1.00 97.88 202 LEU A O 1
ATOM 1529 N N . HIS A 1 203 ? 2.625 -0.341 3.695 1.00 97.50 203 HIS A N 1
ATOM 1530 C CA . HIS A 1 203 ? 2.685 -1.433 4.668 1.00 97.50 203 HIS A CA 1
ATOM 1531 C C . HIS A 1 203 ? 1.332 -1.704 5.330 1.00 97.50 203 HIS A C 1
ATOM 1533 O O . HIS A 1 203 ? 0.983 -2.863 5.551 1.00 97.50 203 HIS A O 1
ATOM 1539 N N . LEU A 1 204 ? 0.540 -0.661 5.596 1.00 96.31 204 LEU A N 1
ATOM 1540 C CA . LEU A 1 204 ? -0.819 -0.827 6.113 1.00 96.31 204 LEU A CA 1
ATOM 1541 C C . LEU A 1 204 ? -1.718 -1.540 5.092 1.00 96.31 204 LEU A C 1
ATOM 1543 O O . LEU A 1 204 ? -2.423 -2.476 5.458 1.00 96.31 204 LEU A O 1
ATOM 1547 N N . VAL A 1 205 ? -1.663 -1.162 3.811 1.00 96.75 205 VAL A N 1
ATOM 1548 C CA . VAL A 1 205 ? -2.408 -1.843 2.737 1.00 96.75 205 VAL A CA 1
ATOM 1549 C C . VAL A 1 205 ? -1.981 -3.302 2.607 1.00 96.75 205 VAL A C 1
ATOM 1551 O O . VAL A 1 205 ? -2.843 -4.177 2.575 1.00 96.75 205 VAL A O 1
ATOM 1554 N N . SER A 1 206 ? -0.675 -3.577 2.574 1.00 95.75 206 SER A N 1
ATOM 1555 C CA . SER A 1 206 ? -0.138 -4.943 2.513 1.00 95.75 206 SER A CA 1
ATOM 1556 C C . SER A 1 206 ? -0.675 -5.793 3.668 1.00 95.75 206 SER A C 1
ATOM 1558 O O . SER A 1 206 ? -1.257 -6.844 3.425 1.00 95.75 206 SER A O 1
ATOM 1560 N N . HIS A 1 207 ? -0.628 -5.284 4.902 1.00 95.31 207 HIS A N 1
ATOM 1561 C CA . HIS A 1 207 ? -1.141 -6.000 6.067 1.00 95.31 207 HIS A CA 1
ATOM 1562 C C . HIS A 1 207 ? -2.659 -6.243 6.016 1.00 95.31 207 HIS A C 1
ATOM 1564 O O . HIS A 1 207 ? -3.117 -7.374 6.169 1.00 95.31 207 HIS A O 1
ATOM 1570 N N . TYR A 1 208 ? -3.462 -5.196 5.801 1.00 94.25 208 TYR A N 1
ATOM 1571 C CA . TYR A 1 208 ? -4.921 -5.320 5.882 1.00 94.25 208 TYR A CA 1
ATOM 1572 C C . TYR A 1 208 ? -5.546 -6.024 4.680 1.00 94.25 208 TYR A C 1
ATOM 1574 O O . TYR A 1 208 ? -6.591 -6.646 4.839 1.00 94.25 208 TYR A O 1
ATOM 1582 N N . SER A 1 209 ? -4.921 -5.969 3.502 1.00 92.19 209 SER A N 1
ATOM 1583 C CA . SER A 1 209 ? -5.378 -6.752 2.344 1.00 92.19 209 SER A CA 1
ATOM 1584 C C . SER A 1 209 ? -5.198 -8.260 2.537 1.00 92.19 209 SER A C 1
ATOM 1586 O O . SER A 1 209 ? -5.922 -9.044 1.928 1.00 92.19 209 SER A O 1
ATOM 1588 N N . GLU A 1 210 ? -4.278 -8.676 3.411 1.00 89.94 210 GLU A N 1
ATOM 1589 C CA . GLU A 1 210 ? -4.111 -10.078 3.800 1.00 89.94 210 GLU A CA 1
ATOM 1590 C C . GLU A 1 210 ? -4.983 -10.461 5.000 1.00 89.94 210 GLU A C 1
ATOM 1592 O O . GLU A 1 210 ? -5.534 -11.560 5.027 1.00 89.94 210 GLU A O 1
ATOM 1597 N N . ALA A 1 211 ? -5.119 -9.566 5.982 1.00 89.31 211 ALA A N 1
ATOM 1598 C CA . ALA A 1 211 ? -5.839 -9.842 7.224 1.00 89.31 211 ALA A CA 1
ATOM 1599 C C . ALA A 1 211 ? -7.370 -9.738 7.095 1.00 89.31 211 ALA A C 1
ATOM 1601 O O . ALA A 1 211 ? -8.090 -10.416 7.827 1.00 89.31 211 ALA A O 1
ATOM 1602 N N . ALA A 1 212 ? -7.884 -8.891 6.197 1.00 88.38 212 ALA A N 1
ATOM 1603 C CA . ALA A 1 212 ? -9.315 -8.636 6.051 1.00 88.38 212 ALA A CA 1
ATOM 1604 C C . ALA A 1 212 ? -9.842 -9.133 4.697 1.00 88.38 212 ALA A C 1
ATOM 1606 O O . ALA A 1 212 ? -9.771 -8.429 3.693 1.00 88.38 212 ALA A O 1
ATOM 1607 N N . GLU A 1 213 ? -10.473 -10.311 4.681 1.00 89.69 213 GLU A N 1
ATOM 1608 C CA . GLU A 1 213 ? -11.053 -10.910 3.462 1.00 89.69 213 GLU A CA 1
ATOM 1609 C C . GLU A 1 213 ? -12.156 -10.055 2.809 1.00 89.69 213 GLU A C 1
ATOM 1611 O O . GLU A 1 213 ? -12.444 -10.188 1.620 1.00 89.69 213 GLU A O 1
ATOM 1616 N N . CYS A 1 214 ? -12.791 -9.171 3.584 1.00 93.31 214 CYS A N 1
ATOM 1617 C CA . CYS A 1 214 ? -13.814 -8.252 3.092 1.00 93.31 214 CYS A CA 1
ATOM 1618 C C . CYS A 1 214 ? -13.244 -7.096 2.252 1.00 93.31 214 CYS A C 1
ATOM 1620 O O . CYS A 1 214 ? -14.006 -6.438 1.541 1.00 93.31 214 CYS A O 1
ATOM 1622 N N . LEU A 1 215 ? -11.935 -6.832 2.347 1.00 94.25 215 LEU A N 1
ATOM 1623 C CA . LEU A 1 215 ? -11.264 -5.754 1.634 1.00 94.25 215 LEU A CA 1
ATOM 1624 C C . LEU A 1 215 ? -10.869 -6.224 0.234 1.00 94.25 215 LEU A C 1
ATOM 1626 O O . LEU A 1 215 ? -10.237 -7.267 0.072 1.00 94.25 215 LEU A O 1
ATOM 1630 N N . LYS A 1 216 ? -11.198 -5.437 -0.789 1.00 95.19 216 LYS A N 1
ATOM 1631 C CA . LYS A 1 216 ? -10.833 -5.739 -2.176 1.00 95.19 216 LYS A CA 1
ATOM 1632 C C . LYS A 1 216 ? -9.937 -4.656 -2.751 1.00 95.19 216 LYS A C 1
ATOM 1634 O O . LYS A 1 216 ? -10.158 -3.470 -2.527 1.00 95.19 216 LYS A O 1
ATOM 1639 N N . ILE A 1 217 ? -8.939 -5.086 -3.517 1.00 96.88 217 ILE A N 1
ATOM 1640 C CA . ILE A 1 217 ? -8.117 -4.214 -4.354 1.00 96.88 217 ILE A CA 1
ATOM 1641 C C . ILE A 1 217 ? -8.544 -4.426 -5.807 1.00 96.88 217 ILE A C 1
ATOM 1643 O O . ILE A 1 217 ? -8.534 -5.555 -6.298 1.00 96.88 217 ILE A O 1
ATOM 1647 N N . GLU A 1 218 ? -8.918 -3.341 -6.478 1.00 95.56 218 GLU A N 1
ATOM 1648 C CA . GLU A 1 218 ? -9.390 -3.318 -7.867 1.00 95.56 218 GLU A CA 1
ATOM 1649 C C . GLU A 1 218 ? -8.455 -2.453 -8.729 1.00 95.56 218 GLU A C 1
ATOM 1651 O O . GLU A 1 218 ? -7.879 -1.482 -8.234 1.00 95.56 218 GLU A O 1
ATOM 1656 N N . PHE A 1 219 ? -8.279 -2.811 -10.005 1.00 93.62 219 PHE A N 1
ATOM 1657 C CA . PHE A 1 219 ? -7.372 -2.143 -10.950 1.00 93.62 219 PHE A CA 1
ATOM 1658 C C . PHE A 1 219 ? -8.098 -1.539 -12.144 1.00 93.62 219 PHE A C 1
ATOM 1660 O O . PHE A 1 219 ? -9.131 -2.115 -12.549 1.00 93.62 219 PHE A O 1
#

pLDDT: mean 79.59, std 22.04, range [28.3, 98.56]

Secondary structure (DSSP, 8-state):
--------HHHHHHHHHHHHHHHHHHHHHHHHHHHHT-TTS-----------------------------S-S-SEEEEEEEEEEEESSHHHHHHHHHT-GGGTT-EEEEETTEEEEEEEEESSHHHHHHT--TT-EEEEEEEE-TTS-TTTGGGHHHHTT-SSGGGG---TTS-GGGS-TTHHHHHHHHHTT-S-HHHHHHHHHHHHHHH-TT-EEE-

Organism: NCBI:txid1235279

Radius of gyration: 25.37 Å; chains: 1; bounding box: 66×62×66 Å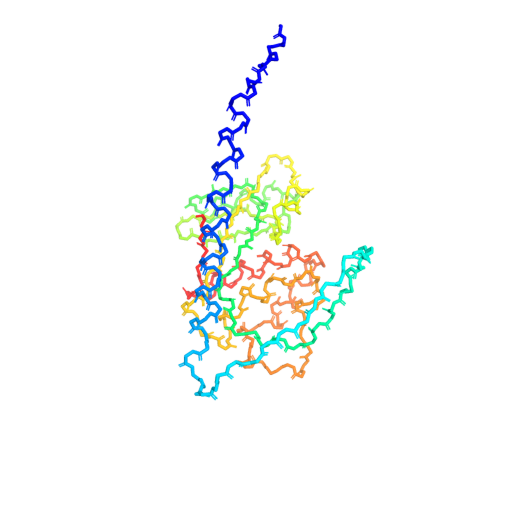

Foldseek 3Di:
DDDDDDDDPVNVVVVVVVVVVVVVVVVVVVVCVVVVVPVPDDDDDDDDDDDDDDDDDDDDPDPDPDPDDDLQPDLKAKKKFWWQDKDQDPVVVVVVCVVDPVQLLWDWADAPRMTTITRFIGRDPVVSVVPHDPNIDIDMKMKGLVQPDSQESSSVNVLLNDPFLCSQADPPPPPCSRYHPCSNVLSVVLVVVDRDSGSSSRSVNRVCSVVPPSIHMGD

Sequence (219 aa):
MRLRKKYSRGAIAMAMMHGFLMGIGGVLLFGFIVMSDDEKSGAEEPESGETVPADAEPAKEEAKKGEGEEATGNRKSMFFAIQHGMFSSYDAATGFLSAQAQLDKAAIVRVADKFYLWSAIHLTDSEARASVVKDTFVKPFTIDAAACPAETSGKLPVLLAAQEAANFKFDDKTKDDTLPEGWKKNVGAVQGITEDPAIMRLHLVSHYSEAAECLKIEF